Protein AF-A0A373VUW2-F1 (afdb_monomer)

Mean predicted aligned error: 10.36 Å

Foldseek 3Di:
DDDDPDPPPDVVVVVVVVVVCCVVVVVVCVVCCPVPPQPADDCVQAQAAPDWDDDPQKTKHWPAWEDALVQQKIKTKIFMDRRVPPPQQDKDKWKAAPVRDTWDKDWQDRDSGITMIMTHPNPSDGAKMWIWMDGPPDPGDIDTHMDGPVRHHYDNDDDDDHPLRVLCVVLVVVLVVLVVLLVVLVVLLVVLVVVLVVLVVVLVVLVVCLVVDDPVSVVVSVVSNVVSVVSNVVSVVSNVVSVVSNVVSVVVSVVSVVVSVVVSVD

Nearest PDB structures (foldseek):
  8qi0-assembly1_D  TM=8.868E-01  e=3.469E+00  Synechocystis sp. PCC 6803
  7o40-assembly1_F  TM=5.944E-01  e=2.058E+00  Synechocystis sp. PCC 6803 substr. Kazusa
  7a0g-assembly1_DDD  TM=4.101E-01  e=6.197E+00  Serratia marcescens
  6grj-assembly1_D  TM=3.949E-01  e=8.779E+00  Aeromonas hydrophila

Solvent-accessible surface area (backbone atoms only — not comparable to full-atom values): 14892 Å² total; per-residue (Å²): 141,79,86,78,82,76,80,73,80,51,68,66,60,54,51,51,50,52,50,48,48,50,54,53,50,48,49,52,50,59,69,46,33,77,80,76,47,78,72,73,69,80,70,84,74,47,56,54,71,73,42,78,43,79,51,91,58,24,38,39,26,36,71,46,46,38,34,13,71,84,69,22,32,32,43,39,33,38,40,40,48,77,70,62,78,75,83,79,54,52,70,43,74,46,31,25,42,78,88,64,50,80,36,53,61,46,80,74,41,86,49,68,44,42,37,31,36,35,38,34,79,43,60,90,77,67,44,40,39,38,44,34,41,30,56,57,99,54,89,66,82,65,49,75,43,30,43,35,76,81,78,41,49,79,39,80,70,79,79,94,65,57,70,65,49,47,52,50,50,52,48,51,50,57,42,48,54,45,52,53,50,41,54,50,44,52,52,51,41,55,50,48,53,52,52,42,55,53,50,52,53,50,44,53,53,50,60,64,48,45,82,80,47,54,75,69,57,35,54,55,50,52,50,52,43,52,55,50,51,52,52,40,53,56,48,50,52,52,41,53,53,44,51,53,53,41,52,54,42,51,52,51,40,54,53,47,54,50,51,48,54,58,65,66,72,111

Secondary structure (DSSP, 8-state):
----------HHHHHHHHHHHHHHHHHHHHHHHHHHS-----GGGS--TTPEEEETTEEEEEEEEEEETTTTEEEEEEEEEE-S-SS---EEEEEEETT-PEEEEEEEEE-SSEEEEEEE---SS-SEEEEEEEETT--SPPEEEEEETTSSEE-S------HHHHHHHHHHHHHHHHHHHHHHHHHHHHHHHHHHHHHHHHHHHHHHHGGGS-HHHHHHHHHHHHHHHHHHHHHHHHHHHHHHHHHHHHHHHHHHHHHHHHHHH-

Structure (mmCIF, N/CA/C/O backbone):
data_AF-A0A373VUW2-F1
#
_entry.id   AF-A0A373VUW2-F1
#
loop_
_atom_site.group_PDB
_atom_site.id
_atom_site.type_symbol
_atom_site.label_atom_id
_atom_site.label_alt_id
_atom_site.label_comp_id
_atom_site.label_asym_id
_atom_site.label_entity_id
_atom_site.label_seq_id
_atom_site.pdbx_PDB_ins_code
_atom_site.Cartn_x
_atom_site.Cartn_y
_atom_site.Cartn_z
_atom_site.occupancy
_atom_site.B_iso_or_equiv
_atom_site.auth_seq_id
_atom_site.auth_comp_id
_atom_site.auth_asym_id
_atom_site.auth_atom_id
_atom_site.pdbx_PDB_model_num
ATOM 1 N N . MET A 1 1 ? 68.896 -29.408 43.390 1.00 44.62 1 MET A N 1
ATOM 2 C CA . MET A 1 1 ? 68.421 -28.076 42.956 1.00 44.62 1 MET A CA 1
ATOM 3 C C . MET A 1 1 ? 67.454 -28.259 41.801 1.00 44.62 1 MET A C 1
ATOM 5 O O . MET A 1 1 ? 67.888 -28.674 40.739 1.00 44.62 1 MET A O 1
ATOM 9 N N . MET A 1 2 ? 66.168 -27.980 42.005 1.00 37.16 2 MET A N 1
ATOM 10 C CA . MET A 1 2 ? 65.238 -27.697 40.909 1.00 37.16 2 MET A CA 1
ATOM 11 C C . MET A 1 2 ? 64.165 -26.760 41.469 1.00 37.16 2 MET A C 1
ATOM 13 O O . MET A 1 2 ? 63.306 -27.183 42.240 1.00 37.16 2 MET A O 1
ATOM 17 N N . ASN A 1 3 ? 64.292 -25.464 41.174 1.00 42.81 3 ASN A N 1
ATOM 18 C CA . ASN A 1 3 ? 63.315 -24.455 41.574 1.00 42.81 3 ASN A CA 1
ATOM 19 C C . ASN A 1 3 ? 62.013 -24.714 40.809 1.00 42.81 3 ASN A C 1
ATOM 21 O O . ASN A 1 3 ? 61.972 -24.574 39.588 1.00 42.81 3 ASN A O 1
ATOM 25 N N . LYS A 1 4 ? 60.942 -25.078 41.521 1.00 50.34 4 LYS A N 1
ATOM 26 C CA . LYS A 1 4 ? 59.582 -24.972 40.988 1.00 50.34 4 LYS A CA 1
ATOM 27 C C . LYS A 1 4 ? 59.239 -23.485 40.913 1.00 50.34 4 LYS A C 1
ATOM 29 O O . LYS A 1 4 ? 59.091 -22.836 41.944 1.00 50.34 4 LYS A O 1
ATOM 34 N N . ILE A 1 5 ? 59.150 -22.949 39.698 1.00 55.62 5 ILE A N 1
ATOM 35 C CA . ILE A 1 5 ? 58.608 -21.610 39.457 1.00 55.62 5 ILE A CA 1
ATOM 36 C C . ILE A 1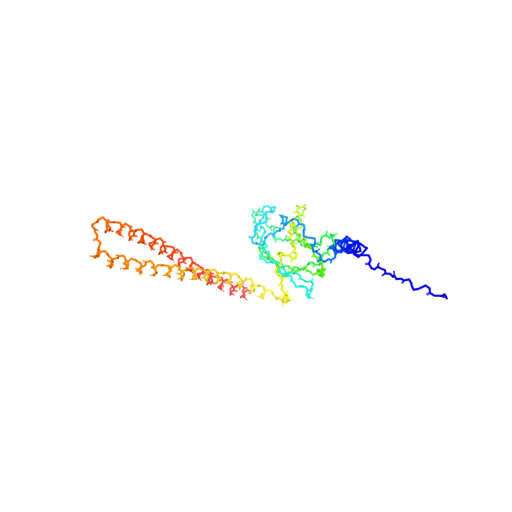 5 ? 57.102 -21.705 39.683 1.00 55.62 5 ILE A C 1
ATOM 38 O O . ILE A 1 5 ? 56.370 -22.243 38.854 1.00 55.62 5 ILE A O 1
ATOM 42 N N . ASP A 1 6 ? 56.653 -21.223 40.834 1.00 53.16 6 ASP A N 1
ATOM 43 C CA . ASP A 1 6 ? 55.237 -21.110 41.144 1.00 53.16 6 ASP A CA 1
ATOM 44 C C . ASP A 1 6 ? 54.692 -19.855 40.444 1.00 53.16 6 ASP A C 1
ATOM 46 O O . ASP A 1 6 ? 54.889 -18.722 40.892 1.00 53.16 6 ASP A O 1
ATOM 50 N N . LEU A 1 7 ? 54.067 -20.041 39.276 1.00 52.84 7 LEU A N 1
ATOM 51 C CA . LEU A 1 7 ? 53.359 -18.979 38.558 1.00 52.84 7 LEU A CA 1
ATOM 52 C C . LEU A 1 7 ? 52.085 -18.640 39.334 1.00 52.84 7 LEU A C 1
ATOM 54 O O . LEU A 1 7 ? 50.984 -19.091 39.012 1.00 52.84 7 LEU A O 1
ATOM 58 N N . LYS A 1 8 ? 52.238 -17.820 40.373 1.00 52.84 8 LYS A N 1
ATOM 59 C CA . LYS A 1 8 ? 51.128 -17.214 41.105 1.00 52.84 8 LYS A CA 1
ATOM 60 C C . LYS A 1 8 ? 50.282 -16.439 40.088 1.00 52.84 8 LYS A C 1
ATOM 62 O O . LYS A 1 8 ? 50.687 -15.367 39.640 1.00 52.84 8 LYS A O 1
ATOM 67 N N . LYS A 1 9 ? 49.133 -16.997 39.672 1.00 56.59 9 LYS A N 1
ATOM 68 C CA . LYS A 1 9 ? 48.171 -16.338 38.768 1.00 56.59 9 LYS A CA 1
ATOM 69 C C . LYS A 1 9 ? 47.740 -15.025 39.411 1.00 56.59 9 LYS A C 1
A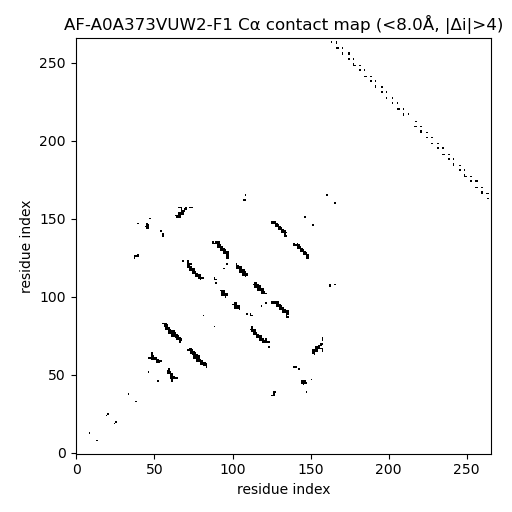TOM 71 O O . LYS A 1 9 ? 46.884 -14.996 40.295 1.00 56.59 9 LYS A O 1
ATOM 76 N N . ASN A 1 10 ? 48.381 -13.943 38.990 1.00 58.88 10 ASN A N 1
ATOM 77 C CA . ASN A 1 10 ? 48.103 -12.615 39.488 1.00 58.88 10 ASN A CA 1
ATOM 78 C C . ASN A 1 10 ? 46.714 -12.222 38.965 1.00 58.88 10 ASN A C 1
ATOM 80 O O . ASN A 1 10 ? 46.524 -12.052 37.763 1.00 58.88 10 ASN A O 1
ATOM 84 N N . LYS A 1 11 ? 45.704 -12.154 39.841 1.00 57.31 11 LYS A N 1
ATOM 85 C CA . LYS A 1 11 ? 44.323 -11.821 39.436 1.00 57.31 11 LYS A CA 1
ATOM 86 C C . LYS A 1 11 ? 44.259 -10.480 38.687 1.00 57.31 11 LYS A C 1
ATOM 88 O O . LYS A 1 11 ? 43.411 -10.316 37.817 1.00 57.31 11 LYS A O 1
ATOM 93 N N . GLU A 1 12 ? 45.202 -9.581 38.965 1.00 56.59 12 GLU A N 1
ATOM 94 C CA . GLU A 1 12 ? 45.382 -8.305 38.271 1.00 56.59 12 GLU A CA 1
ATOM 95 C C . GLU A 1 12 ? 45.850 -8.468 36.811 1.00 56.59 12 GLU A C 1
ATOM 97 O O . GLU A 1 12 ? 45.340 -7.778 35.934 1.00 56.59 12 GLU A O 1
ATOM 102 N N . SER A 1 13 ? 46.727 -9.433 36.490 1.00 61.56 13 SER A N 1
ATOM 103 C CA . SER A 1 13 ? 47.164 -9.659 35.099 1.00 61.56 13 SER A CA 1
ATOM 104 C C . SER A 1 13 ? 46.076 -10.303 34.236 1.00 61.56 13 SER A C 1
ATOM 106 O O . SER A 1 13 ? 45.973 -10.007 33.047 1.00 61.56 13 SER A O 1
ATOM 108 N N . ILE A 1 14 ? 45.213 -11.130 34.836 1.00 65.81 14 ILE A N 1
ATOM 109 C CA . ILE A 1 14 ? 44.032 -11.692 34.163 1.00 65.81 14 ILE A CA 1
ATOM 110 C C . ILE A 1 14 ? 42.991 -10.595 33.901 1.00 65.81 14 ILE A C 1
ATOM 112 O O . ILE A 1 14 ? 42.437 -10.538 32.806 1.00 65.81 14 ILE A O 1
ATOM 116 N N . ARG A 1 15 ? 42.761 -9.686 34.861 1.00 63.97 15 ARG A N 1
ATOM 117 C CA . ARG A 1 15 ? 41.888 -8.512 34.669 1.00 63.97 15 ARG A CA 1
ATOM 118 C C . ARG A 1 15 ? 42.400 -7.601 33.551 1.00 63.97 15 ARG A C 1
ATOM 120 O O . ARG A 1 15 ? 41.616 -7.218 32.690 1.00 63.97 15 ARG A O 1
ATOM 127 N N . PHE A 1 16 ? 43.705 -7.331 33.506 1.00 67.12 16 PHE A N 1
ATOM 128 C CA . PHE A 1 16 ? 44.326 -6.563 32.420 1.00 67.12 16 PHE A CA 1
ATOM 129 C C . PHE A 1 16 ? 44.194 -7.243 31.049 1.00 67.12 16 PHE A C 1
ATOM 131 O O . PHE A 1 16 ? 43.875 -6.574 30.070 1.00 67.12 16 PHE A O 1
ATOM 138 N N . LEU A 1 17 ? 44.373 -8.566 30.965 1.00 69.88 17 LEU A N 1
ATOM 139 C CA . LEU A 1 17 ? 44.176 -9.319 29.719 1.00 69.88 17 LEU A CA 1
ATOM 140 C C . LEU A 1 17 ? 42.723 -9.290 29.235 1.00 69.88 17 LEU A C 1
ATOM 142 O O . LEU A 1 17 ? 42.489 -9.163 28.037 1.00 69.88 17 LEU A O 1
ATOM 146 N N . ILE A 1 18 ? 41.753 -9.360 30.151 1.00 72.25 18 ILE A N 1
ATOM 147 C CA . ILE A 1 18 ? 40.329 -9.226 29.819 1.00 72.25 18 ILE A CA 1
ATOM 148 C C . ILE A 1 18 ? 40.045 -7.822 29.272 1.00 72.25 18 ILE A C 1
ATOM 150 O O . ILE A 1 18 ? 39.397 -7.697 28.237 1.00 72.25 18 ILE A O 1
ATOM 154 N N . ILE A 1 19 ? 40.579 -6.772 29.905 1.00 74.12 19 ILE A N 1
ATOM 155 C CA . ILE A 1 19 ? 40.436 -5.388 29.428 1.00 74.12 19 ILE A CA 1
ATOM 156 C C . ILE A 1 19 ? 41.033 -5.241 28.021 1.00 74.12 19 ILE A C 1
ATOM 158 O O . ILE A 1 19 ? 40.355 -4.749 27.124 1.00 74.12 19 ILE A O 1
ATOM 162 N N . ILE A 1 20 ? 42.255 -5.728 27.788 1.00 77.00 20 ILE A N 1
ATOM 163 C CA . ILE A 1 20 ? 42.898 -5.687 26.464 1.00 77.00 20 ILE A CA 1
ATOM 164 C C . ILE A 1 20 ? 42.087 -6.477 25.429 1.00 77.00 20 ILE A C 1
ATOM 166 O O . ILE A 1 20 ? 41.915 -6.006 24.310 1.00 77.00 20 ILE A O 1
ATOM 170 N N . PHE A 1 21 ? 41.541 -7.639 25.791 1.00 76.69 21 PHE A N 1
ATOM 171 C CA . PHE A 1 21 ? 40.682 -8.426 24.908 1.00 76.69 21 PHE A CA 1
ATOM 172 C C . PHE A 1 21 ? 39.398 -7.675 24.528 1.00 76.69 21 PHE A C 1
ATOM 174 O O . PHE A 1 21 ? 39.013 -7.697 23.363 1.00 76.69 21 PHE A O 1
ATOM 181 N N . PHE A 1 22 ? 38.768 -6.953 25.460 1.00 75.19 22 PHE A N 1
ATOM 182 C CA . PHE A 1 22 ? 37.610 -6.109 25.148 1.00 75.19 22 PHE A CA 1
ATOM 183 C C . PHE A 1 22 ? 37.980 -4.880 24.311 1.00 75.19 22 PHE A C 1
ATOM 185 O O . PHE A 1 22 ? 37.233 -4.530 23.401 1.00 75.19 22 PHE A O 1
ATOM 192 N N . PHE A 1 23 ? 39.136 -4.254 24.548 1.00 76.56 23 PHE A N 1
ATOM 193 C CA . PHE A 1 23 ? 39.596 -3.119 23.743 1.00 76.56 23 PHE A CA 1
ATOM 194 C C . PHE A 1 23 ? 39.971 -3.538 22.318 1.00 76.56 23 PHE A C 1
ATOM 196 O O . PHE A 1 23 ? 39.495 -2.933 21.362 1.00 76.56 23 PHE A O 1
ATOM 203 N N . VAL A 1 24 ? 40.776 -4.591 22.158 1.00 75.81 24 VAL A N 1
ATOM 204 C CA . VAL A 1 24 ? 41.228 -5.091 20.849 1.00 75.81 24 VAL A CA 1
ATOM 205 C C . VAL A 1 24 ? 40.098 -5.811 20.116 1.00 75.81 24 VAL A C 1
ATOM 207 O O . VAL A 1 24 ? 39.897 -5.580 18.927 1.00 75.81 24 VAL A O 1
ATOM 210 N N . GLY A 1 25 ? 39.324 -6.644 20.815 1.00 71.56 25 GLY A N 1
ATOM 211 C CA . GLY A 1 25 ? 38.157 -7.331 20.264 1.00 71.56 25 GLY A CA 1
ATOM 212 C C . GLY A 1 25 ? 37.040 -6.360 19.891 1.00 71.56 25 GLY A C 1
ATOM 213 O O . GLY A 1 25 ? 36.461 -6.487 18.816 1.00 71.56 25 GLY A O 1
ATOM 214 N N . GLY A 1 26 ? 36.804 -5.336 20.716 1.00 71.56 26 GLY A N 1
ATOM 215 C CA . GLY A 1 26 ? 35.902 -4.232 20.397 1.00 71.56 26 GLY A CA 1
ATOM 216 C C . GLY A 1 26 ? 36.362 -3.462 19.160 1.00 71.56 26 GLY A C 1
ATOM 217 O O . GLY A 1 26 ? 35.580 -3.274 18.234 1.00 71.56 26 GLY A O 1
ATOM 218 N N . TYR A 1 27 ? 37.644 -3.092 19.071 1.00 75.81 27 TYR A N 1
ATOM 219 C CA . TYR A 1 27 ? 38.175 -2.413 17.882 1.00 75.81 27 TYR A CA 1
ATOM 220 C C . TYR A 1 27 ? 38.102 -3.281 16.619 1.00 75.81 27 TYR A C 1
ATOM 222 O O . TYR A 1 27 ? 37.713 -2.793 15.561 1.00 75.81 27 TYR A O 1
ATOM 230 N N . ALA A 1 28 ? 38.416 -4.575 16.715 1.00 73.81 28 ALA A N 1
ATOM 231 C CA . ALA A 1 28 ? 38.278 -5.514 15.602 1.00 73.81 28 ALA A CA 1
ATOM 232 C C . ALA A 1 28 ? 36.809 -5.684 15.175 1.00 73.81 28 ALA A C 1
ATOM 234 O O . ALA A 1 28 ? 36.508 -5.771 13.984 1.00 73.81 28 ALA A O 1
ATOM 235 N N . PHE A 1 29 ? 35.877 -5.671 16.128 1.00 74.25 29 PHE A N 1
ATOM 236 C CA . PHE A 1 29 ? 34.439 -5.668 15.868 1.00 74.25 29 PHE A CA 1
ATOM 237 C C . PHE A 1 29 ? 33.994 -4.397 15.123 1.00 74.25 29 PHE A C 1
ATOM 239 O O . PHE A 1 29 ? 33.290 -4.492 14.118 1.00 74.25 29 PHE A O 1
ATOM 246 N N . PHE A 1 30 ? 34.479 -3.217 15.523 1.00 73.25 30 PHE A N 1
ATOM 247 C CA . PHE A 1 30 ? 34.207 -1.966 14.806 1.00 73.25 30 PHE A CA 1
ATOM 248 C C . PHE A 1 30 ? 34.861 -1.919 13.418 1.00 73.25 30 PHE A C 1
ATOM 250 O O . PHE A 1 30 ? 34.225 -1.476 12.468 1.00 73.25 30 PHE A O 1
ATOM 257 N N . LEU A 1 31 ? 36.079 -2.433 13.239 1.00 74.06 31 LEU A N 1
ATOM 258 C CA . LEU A 1 31 ? 36.741 -2.472 11.925 1.00 74.06 31 LEU A CA 1
ATOM 259 C C . LEU A 1 31 ? 36.102 -3.485 10.968 1.00 74.06 31 LEU A C 1
ATOM 261 O O . LEU A 1 31 ? 36.069 -3.275 9.757 1.00 74.06 31 LEU A O 1
ATOM 265 N N . THR A 1 32 ? 35.559 -4.580 11.499 1.00 74.56 32 THR A N 1
ATOM 266 C CA . THR A 1 32 ? 34.788 -5.531 10.693 1.00 74.56 32 THR A CA 1
ATOM 267 C C . THR A 1 32 ? 33.366 -5.055 10.434 1.00 74.56 32 THR A C 1
ATOM 269 O O . THR A 1 32 ? 32.777 -5.551 9.479 1.00 74.56 32 THR A O 1
ATOM 272 N N . SER A 1 33 ? 32.832 -4.083 11.191 1.00 63.66 33 SER A N 1
ATOM 273 C CA . SER A 1 33 ? 31.470 -3.545 11.013 1.00 63.66 33 SER A CA 1
ATOM 274 C C . SER A 1 33 ? 31.168 -3.147 9.572 1.00 63.66 33 SER A C 1
ATOM 276 O O . SER A 1 33 ? 30.122 -3.520 9.059 1.00 63.66 33 SER A O 1
ATOM 278 N N . MET A 1 34 ? 32.131 -2.573 8.850 1.00 60.72 34 MET A N 1
ATOM 279 C CA . MET A 1 34 ? 31.989 -2.233 7.430 1.00 60.72 34 MET A CA 1
ATOM 280 C C . MET A 1 34 ? 31.717 -3.450 6.513 1.00 60.72 34 MET A C 1
ATOM 282 O O . MET A 1 34 ? 31.196 -3.293 5.414 1.00 60.72 34 MET A O 1
ATOM 286 N N . LYS A 1 35 ? 32.043 -4.682 6.942 1.00 68.38 35 LYS A N 1
ATOM 287 C CA . LYS A 1 35 ? 31.776 -5.929 6.195 1.00 68.38 35 LYS A CA 1
ATOM 288 C C . LYS A 1 35 ? 30.426 -6.588 6.498 1.00 68.38 35 LYS A C 1
ATOM 290 O O . LYS A 1 35 ? 29.994 -7.398 5.673 1.00 68.38 35 LYS A O 1
ATOM 295 N N . TRP A 1 36 ? 29.812 -6.335 7.658 1.00 60.62 36 TRP A N 1
ATOM 296 C CA . TRP A 1 36 ? 28.572 -7.013 8.092 1.00 60.62 36 TRP A CA 1
ATOM 297 C C . TRP A 1 36 ? 27.413 -6.064 8.412 1.00 60.62 36 TRP A C 1
ATOM 299 O O . TRP A 1 36 ? 26.260 -6.483 8.341 1.00 60.62 36 TRP A O 1
ATOM 309 N N . MET A 1 37 ? 27.692 -4.795 8.704 1.00 57.84 37 MET A N 1
ATOM 310 C CA . MET A 1 37 ? 26.692 -3.753 8.887 1.00 57.84 37 MET A CA 1
ATOM 311 C C . MET A 1 37 ? 26.470 -3.035 7.548 1.00 57.84 37 MET A C 1
ATOM 313 O O . MET A 1 37 ? 27.413 -2.452 7.010 1.00 57.84 37 MET A O 1
ATOM 317 N N . PRO A 1 38 ? 25.255 -3.072 6.974 1.00 56.56 38 PRO A N 1
ATOM 318 C CA . PRO A 1 38 ? 24.959 -2.304 5.775 1.00 56.56 38 PRO A CA 1
ATOM 319 C C . PRO A 1 38 ? 25.076 -0.812 6.094 1.00 56.56 38 PRO A C 1
ATOM 321 O O . PRO A 1 38 ? 24.450 -0.321 7.035 1.00 56.56 38 PRO A O 1
ATOM 324 N N . THR A 1 39 ? 25.882 -0.098 5.310 1.00 54.41 39 THR A N 1
ATOM 325 C CA . THR A 1 39 ? 25.986 1.362 5.339 1.00 54.41 39 THR A CA 1
ATOM 326 C C . THR A 1 39 ? 24.674 1.943 4.832 1.00 54.41 39 THR A C 1
ATOM 328 O O . THR A 1 39 ? 24.522 2.184 3.642 1.00 54.41 39 THR A O 1
ATOM 331 N N . THR A 1 40 ? 23.682 2.107 5.701 1.00 52.94 40 THR A N 1
ATOM 332 C CA . THR A 1 40 ? 22.497 2.884 5.336 1.00 52.94 40 THR A CA 1
ATOM 333 C C . THR A 1 40 ? 22.795 4.335 5.648 1.00 52.94 40 THR A C 1
ATOM 335 O O . THR A 1 40 ? 22.887 4.695 6.823 1.00 52.94 40 THR A O 1
ATOM 338 N N . ALA A 1 41 ? 23.000 5.139 4.606 1.00 50.59 41 ALA A N 1
ATOM 339 C CA . ALA A 1 41 ? 22.960 6.584 4.741 1.00 50.59 41 ALA A CA 1
ATOM 340 C C . ALA A 1 41 ? 21.549 7.023 5.181 1.00 50.59 41 ALA A C 1
ATOM 342 O O . ALA A 1 41 ? 20.602 6.232 5.172 1.00 50.59 41 ALA A O 1
ATOM 343 N N . ASP A 1 42 ? 21.441 8.262 5.656 1.00 54.31 42 ASP A N 1
ATOM 344 C CA . ASP A 1 42 ? 20.192 8.856 6.135 1.00 54.31 42 ASP A CA 1
ATOM 345 C C . ASP A 1 42 ? 19.044 8.624 5.134 1.00 54.31 42 ASP A C 1
ATOM 347 O O . ASP A 1 42 ? 19.147 9.013 3.978 1.00 54.31 42 ASP A O 1
ATOM 351 N N . ALA A 1 43 ? 17.949 7.983 5.554 1.00 61.47 43 ALA A N 1
ATOM 352 C CA . ALA A 1 43 ? 16.879 7.522 4.659 1.00 61.47 43 ALA A CA 1
ATOM 353 C C . ALA A 1 43 ? 16.065 8.665 4.015 1.00 61.47 43 ALA A C 1
ATOM 355 O O . ALA A 1 43 ? 15.147 8.418 3.235 1.00 61.47 43 ALA A O 1
ATOM 356 N N . SER A 1 44 ? 16.380 9.922 4.336 1.00 66.56 44 SER A N 1
ATOM 357 C CA . SER A 1 44 ? 15.676 11.110 3.853 1.00 66.56 44 SER A CA 1
ATOM 358 C C . SER A 1 44 ? 15.720 11.286 2.328 1.00 66.56 44 SER A C 1
ATOM 360 O O . SER A 1 44 ? 14.784 11.857 1.773 1.00 66.56 44 SER A O 1
ATOM 362 N N . TYR A 1 45 ? 16.744 10.764 1.636 1.00 80.50 45 TYR A N 1
ATOM 363 C CA . TYR A 1 45 ? 16.843 10.827 0.167 1.00 80.50 45 TYR A CA 1
ATOM 364 C C . TYR A 1 45 ? 16.142 9.671 -0.566 1.00 80.50 45 TYR A C 1
ATOM 366 O O . TYR A 1 45 ? 16.109 9.668 -1.799 1.00 80.50 45 TYR A O 1
ATOM 374 N N . ILE A 1 46 ? 15.613 8.681 0.158 1.00 88.00 46 ILE A N 1
ATOM 375 C CA . ILE A 1 46 ? 14.977 7.501 -0.435 1.00 88.00 46 ILE A CA 1
ATOM 376 C C . ILE A 1 46 ? 13.618 7.874 -1.026 1.00 88.00 46 ILE A C 1
ATOM 378 O O . ILE A 1 46 ? 12.779 8.511 -0.382 1.00 88.00 46 ILE A O 1
ATOM 382 N N . SER A 1 47 ? 13.385 7.442 -2.263 1.00 91.56 47 SER A N 1
ATOM 383 C CA . SER A 1 47 ? 12.113 7.626 -2.951 1.00 91.56 47 SER A CA 1
ATOM 384 C C . SER A 1 47 ? 11.103 6.619 -2.409 1.00 91.56 47 SER A C 1
ATOM 386 O O . SER A 1 47 ? 11.173 5.428 -2.700 1.00 91.56 47 SER A O 1
ATOM 388 N N . LYS A 1 48 ? 10.161 7.100 -1.596 1.00 91.56 48 LYS A N 1
ATOM 389 C CA . LYS A 1 48 ? 9.144 6.256 -0.961 1.00 91.56 48 LYS A CA 1
ATOM 390 C C . LYS A 1 48 ? 8.145 5.707 -1.982 1.00 91.56 48 LYS A C 1
ATOM 392 O O . LYS A 1 48 ? 7.703 6.434 -2.874 1.00 91.56 48 LYS A O 1
ATOM 397 N N . LEU A 1 49 ? 7.742 4.451 -1.790 1.00 93.12 49 LEU A N 1
ATOM 398 C CA . LEU A 1 49 ? 6.653 3.834 -2.548 1.00 93.12 49 LEU A CA 1
ATOM 399 C C . LEU A 1 49 ? 5.351 4.629 -2.362 1.00 93.12 49 LEU A C 1
ATOM 401 O O . LEU A 1 49 ? 5.065 5.122 -1.270 1.00 93.12 49 LEU A O 1
ATOM 405 N N . GLY A 1 50 ? 4.580 4.777 -3.438 1.00 91.75 50 GLY A N 1
ATOM 406 C CA . GLY A 1 50 ? 3.298 5.489 -3.449 1.00 91.75 50 GLY A CA 1
ATOM 407 C C . GLY A 1 50 ? 3.384 7.017 -3.340 1.00 91.75 50 GLY A C 1
ATOM 408 O O . GLY A 1 50 ? 2.348 7.676 -3.352 1.00 91.75 50 GLY A O 1
ATOM 409 N N . ILE A 1 51 ? 4.583 7.605 -3.246 1.00 93.06 51 ILE A N 1
ATOM 410 C CA . ILE A 1 51 ? 4.766 9.061 -3.151 1.00 93.06 51 ILE A CA 1
ATOM 411 C C . ILE A 1 51 ? 5.126 9.654 -4.517 1.00 93.06 51 ILE A C 1
ATOM 413 O O . ILE A 1 51 ? 5.981 9.132 -5.236 1.00 93.06 51 ILE A O 1
ATOM 417 N N . GLU A 1 52 ? 4.486 10.774 -4.869 1.00 94.00 52 GLU A N 1
ATOM 418 C CA . GLU A 1 52 ? 4.751 11.496 -6.115 1.00 94.00 52 GLU A CA 1
ATOM 419 C C . GLU A 1 52 ? 6.123 12.184 -6.106 1.00 94.00 52 GLU A C 1
ATOM 421 O O . GLU A 1 52 ? 6.417 13.028 -5.257 1.00 94.00 52 GLU A O 1
ATOM 426 N N . ASN A 1 53 ? 6.929 11.902 -7.128 1.00 93.38 53 ASN A N 1
ATOM 427 C CA . ASN A 1 53 ? 8.162 12.619 -7.435 1.00 93.38 53 ASN A CA 1
ATOM 428 C C . ASN A 1 53 ? 7.888 13.570 -8.604 1.00 93.38 53 ASN A C 1
ATOM 430 O O . ASN A 1 53 ? 7.544 13.128 -9.702 1.00 93.38 53 ASN A O 1
ATOM 434 N N . LYS A 1 54 ? 8.008 14.880 -8.369 1.00 93.44 54 LYS A N 1
ATOM 435 C CA . LYS A 1 54 ? 7.807 15.902 -9.406 1.00 93.44 54 LYS A CA 1
ATOM 436 C C . LYS A 1 54 ? 9.059 16.050 -10.256 1.00 93.44 54 LYS A C 1
ATOM 438 O O . LYS A 1 54 ? 10.155 16.181 -9.716 1.00 93.44 54 LYS A O 1
ATOM 443 N N . TRP A 1 55 ? 8.886 16.076 -11.571 1.00 92.88 55 TRP A N 1
ATOM 444 C CA . TRP A 1 55 ? 9.990 16.181 -12.517 1.00 92.88 55 TRP A CA 1
ATOM 445 C C . TRP A 1 55 ? 9.505 16.673 -13.881 1.00 92.88 55 TRP A C 1
ATOM 447 O O . TRP A 1 55 ? 8.663 16.023 -14.486 1.00 92.88 55 TRP A O 1
ATOM 457 N N . ASN A 1 56 ? 10.026 17.805 -14.366 1.00 88.19 56 ASN A N 1
ATOM 458 C CA . ASN A 1 56 ? 9.704 18.394 -15.679 1.00 88.19 56 ASN A CA 1
ATOM 459 C C . ASN A 1 56 ? 8.195 18.425 -15.991 1.00 88.19 56 ASN A C 1
ATOM 461 O O . ASN A 1 56 ? 7.761 17.896 -17.014 1.00 88.19 56 ASN A O 1
ATOM 465 N N . ASP A 1 57 ? 7.394 18.966 -15.066 1.00 91.31 57 ASP A N 1
ATOM 466 C CA . ASP A 1 57 ? 5.923 18.993 -15.138 1.00 91.31 57 ASP A CA 1
ATOM 467 C C . ASP A 1 57 ? 5.269 17.610 -15.313 1.00 91.31 57 ASP A C 1
ATOM 469 O O . ASP A 1 57 ? 4.175 17.463 -15.849 1.00 91.31 57 ASP A O 1
ATOM 473 N N . ARG A 1 58 ? 5.929 16.569 -14.807 1.00 93.00 58 ARG A N 1
ATOM 474 C CA . ARG A 1 58 ? 5.408 15.208 -14.673 1.00 93.00 58 ARG A CA 1
ATOM 475 C C . ARG A 1 58 ? 5.410 14.812 -13.206 1.00 93.00 58 ARG A C 1
ATOM 477 O O . ARG A 1 58 ? 6.210 15.320 -12.413 1.00 93.00 58 ARG A O 1
ATOM 484 N N . THR A 1 59 ? 4.531 13.889 -12.840 1.00 94.81 59 THR A N 1
ATOM 485 C CA . THR A 1 59 ? 4.625 13.185 -11.558 1.00 94.81 59 THR A CA 1
ATOM 486 C C . THR A 1 59 ? 4.933 11.718 -11.800 1.00 94.81 59 THR A C 1
ATOM 488 O O . THR A 1 59 ? 4.364 11.095 -12.693 1.00 94.81 59 THR A O 1
ATOM 491 N N . VAL A 1 60 ? 5.880 11.186 -11.032 1.00 96.38 60 VAL A N 1
ATOM 492 C CA . VAL A 1 60 ? 6.348 9.801 -11.130 1.00 96.38 60 VAL A CA 1
ATOM 493 C C . VAL A 1 60 ? 6.167 9.142 -9.774 1.00 96.38 60 VAL A C 1
ATOM 495 O O . VAL A 1 60 ? 6.714 9.610 -8.772 1.00 96.38 60 VAL A O 1
ATOM 498 N N . VAL A 1 61 ? 5.401 8.061 -9.743 1.00 96.81 61 VAL A N 1
ATOM 499 C CA . VAL A 1 61 ? 5.120 7.278 -8.540 1.00 96.81 61 VAL A CA 1
ATOM 500 C C . VAL A 1 61 ? 5.769 5.913 -8.690 1.00 96.81 61 VAL A C 1
ATOM 502 O O . VAL A 1 61 ? 5.622 5.264 -9.723 1.00 96.81 61 VAL A O 1
ATOM 505 N N . ILE A 1 62 ? 6.483 5.479 -7.653 1.00 96.94 62 ILE A N 1
ATOM 506 C CA . ILE A 1 62 ? 6.979 4.106 -7.561 1.00 96.94 62 ILE A CA 1
ATOM 507 C C . ILE A 1 62 ? 5.882 3.276 -6.904 1.00 96.94 62 ILE A C 1
ATOM 509 O O . ILE A 1 62 ? 5.602 3.457 -5.720 1.00 96.94 62 ILE A O 1
ATOM 513 N N . ASN A 1 63 ? 5.255 2.385 -7.663 1.00 95.06 63 ASN A N 1
ATOM 514 C CA . ASN A 1 63 ? 4.174 1.542 -7.156 1.00 95.06 63 ASN A CA 1
ATOM 515 C C . ASN A 1 63 ? 4.723 0.327 -6.408 1.00 95.06 63 ASN A C 1
ATOM 517 O O . ASN A 1 63 ? 4.188 -0.058 -5.373 1.00 95.06 63 ASN A O 1
ATOM 521 N N . ARG A 1 64 ? 5.799 -0.269 -6.932 1.00 95.56 64 ARG A N 1
ATOM 522 C CA . ARG A 1 64 ? 6.440 -1.459 -6.367 1.00 95.56 64 ARG A CA 1
ATOM 523 C C . ARG A 1 64 ? 7.927 -1.465 -6.684 1.00 95.56 64 ARG A C 1
ATOM 525 O O . ARG A 1 64 ? 8.323 -1.030 -7.767 1.00 95.56 64 ARG A O 1
ATOM 532 N N . TRP A 1 65 ? 8.726 -1.993 -5.760 1.00 97.56 65 TRP A N 1
ATOM 533 C CA . TRP A 1 65 ? 10.150 -2.237 -5.965 1.00 97.56 65 TRP A CA 1
ATOM 534 C C . TRP A 1 65 ? 10.550 -3.564 -5.314 1.00 97.56 65 TRP A C 1
ATOM 536 O O . TRP A 1 65 ? 10.936 -3.614 -4.147 1.00 97.56 65 TRP A O 1
ATOM 546 N N . ASP A 1 66 ? 10.459 -4.640 -6.093 1.00 97.31 66 ASP A N 1
ATOM 547 C CA . ASP A 1 66 ? 10.775 -5.997 -5.652 1.00 97.31 66 ASP A CA 1
ATOM 548 C C . ASP A 1 66 ? 12.270 -6.285 -5.833 1.00 97.31 66 ASP A C 1
ATOM 550 O O . ASP A 1 66 ? 12.873 -5.882 -6.832 1.00 97.31 66 ASP A O 1
ATOM 554 N N . TYR A 1 67 ? 12.866 -7.049 -4.918 1.00 97.50 67 TYR A N 1
ATOM 555 C CA . TYR A 1 67 ? 14.236 -7.550 -5.017 1.00 97.50 67 TYR A CA 1
ATOM 556 C C . TYR A 1 67 ? 14.307 -9.048 -4.708 1.00 97.50 67 TYR A C 1
ATOM 558 O O . TYR A 1 67 ? 14.003 -9.473 -3.592 1.00 97.50 67 TYR A O 1
ATOM 566 N N . SER A 1 68 ? 14.799 -9.831 -5.674 1.00 97.19 68 SER A N 1
ATOM 567 C CA . SER A 1 68 ? 15.219 -11.218 -5.461 1.00 97.19 68 SER A CA 1
ATOM 568 C C . SER A 1 68 ? 16.736 -11.304 -5.347 1.00 97.19 68 SER A C 1
ATOM 570 O O . SER A 1 68 ? 17.485 -11.056 -6.299 1.00 97.19 68 SER A O 1
ATOM 572 N N . LYS A 1 69 ? 17.193 -11.716 -4.161 1.00 94.94 69 LYS A N 1
ATOM 573 C CA . LYS A 1 69 ? 18.610 -11.974 -3.892 1.00 94.94 69 LYS A CA 1
ATOM 574 C C . LYS A 1 69 ? 19.125 -13.193 -4.655 1.00 94.94 69 LYS A C 1
ATOM 576 O O . LYS A 1 69 ? 20.270 -13.185 -5.090 1.00 94.94 69 LYS A O 1
ATOM 581 N N . GLU A 1 70 ? 18.301 -14.225 -4.818 1.00 95.00 70 GLU A N 1
ATOM 582 C CA . GLU A 1 70 ? 18.696 -15.452 -5.521 1.00 95.00 70 GLU A CA 1
ATOM 583 C C . GLU A 1 70 ? 18.961 -15.193 -7.005 1.00 95.00 70 GLU A C 1
ATOM 585 O O . GLU A 1 70 ? 19.884 -15.761 -7.585 1.00 95.00 70 GLU A O 1
ATOM 590 N N . GLN A 1 71 ? 18.186 -14.287 -7.605 1.00 97.00 71 GLN A N 1
ATOM 591 C CA . GLN A 1 71 ? 18.303 -13.938 -9.018 1.00 97.00 71 GLN A CA 1
ATOM 592 C C . GLN A 1 71 ? 19.194 -12.717 -9.280 1.00 97.00 71 GLN A C 1
ATOM 594 O O . GLN A 1 71 ? 19.438 -12.407 -10.445 1.00 97.00 71 GLN A O 1
ATOM 599 N N . ASN A 1 72 ? 19.671 -12.017 -8.239 1.00 96.56 72 ASN A N 1
ATOM 600 C CA . ASN A 1 72 ? 20.362 -10.725 -8.364 1.00 96.56 72 ASN A CA 1
ATOM 601 C C . ASN A 1 72 ? 19.576 -9.738 -9.252 1.00 96.56 72 ASN A C 1
ATOM 603 O O . ASN A 1 72 ? 20.127 -9.076 -10.137 1.00 96.56 72 ASN A O 1
ATOM 607 N N . LEU A 1 73 ? 18.260 -9.696 -9.032 1.00 97.69 73 LEU A N 1
ATOM 608 C CA . LEU A 1 73 ? 17.291 -9.054 -9.913 1.00 97.69 73 LEU A CA 1
ATOM 609 C C . LEU A 1 73 ? 16.339 -8.183 -9.099 1.00 97.69 73 LEU A C 1
ATOM 611 O O . LEU A 1 73 ? 15.846 -8.604 -8.053 1.00 97.69 73 LEU A O 1
ATOM 615 N N . MET A 1 74 ? 16.048 -6.995 -9.615 1.00 98.06 74 MET A N 1
ATOM 616 C CA . MET A 1 74 ? 14.943 -6.165 -9.153 1.00 98.06 74 MET A CA 1
ATOM 617 C C . MET A 1 74 ? 13.899 -5.975 -10.235 1.00 98.06 74 MET A C 1
ATOM 619 O O . MET A 1 74 ? 14.223 -5.988 -11.423 1.00 98.06 74 MET A O 1
ATOM 623 N N . GLU A 1 75 ? 12.668 -5.730 -9.807 1.00 98.38 75 GLU A N 1
ATOM 624 C CA . GLU A 1 75 ? 11.564 -5.306 -10.656 1.00 98.38 75 GLU A CA 1
ATOM 625 C C . GLU A 1 75 ? 10.920 -4.059 -10.054 1.00 98.38 75 GLU A C 1
ATOM 627 O O . GLU A 1 75 ? 10.533 -4.054 -8.887 1.00 98.38 75 GLU A O 1
ATOM 632 N N . VAL A 1 76 ? 10.821 -3.003 -10.857 1.00 98.06 76 VAL A N 1
ATOM 633 C CA . VAL A 1 76 ? 10.241 -1.723 -10.454 1.00 98.06 76 VAL A CA 1
ATOM 634 C C . VAL A 1 76 ? 9.040 -1.438 -11.333 1.00 98.06 76 VAL A C 1
ATOM 636 O O . VAL A 1 76 ? 9.109 -1.570 -12.557 1.00 98.06 76 VAL A O 1
ATOM 639 N N . GLU A 1 77 ? 7.946 -1.038 -10.704 1.00 97.94 77 GLU A N 1
ATOM 640 C CA . GLU A 1 77 ? 6.728 -0.603 -11.374 1.00 97.94 77 GLU A CA 1
ATOM 641 C C . GLU A 1 77 ? 6.514 0.884 -11.115 1.00 97.94 77 GLU A C 1
ATOM 643 O O . GLU A 1 77 ? 6.494 1.325 -9.964 1.00 97.94 77 GLU A O 1
ATOM 648 N N . LEU A 1 78 ? 6.356 1.649 -12.191 1.00 97.81 78 LEU A N 1
ATOM 649 C CA . LEU A 1 78 ? 6.186 3.092 -12.161 1.00 97.81 78 LEU A CA 1
ATOM 650 C C . LEU A 1 78 ? 4.849 3.489 -12.784 1.00 97.81 78 LEU A C 1
ATOM 652 O O . LEU A 1 78 ? 4.445 2.939 -13.811 1.00 97.81 78 LEU A O 1
ATOM 656 N N . THR A 1 79 ? 4.224 4.507 -12.200 1.00 96.81 79 THR A N 1
ATOM 657 C CA . THR A 1 79 ? 3.158 5.279 -12.842 1.00 96.81 79 THR A CA 1
ATOM 658 C C . THR A 1 79 ? 3.659 6.680 -13.136 1.00 96.81 79 THR A C 1
ATOM 660 O O . THR A 1 79 ? 4.256 7.327 -12.272 1.00 96.81 79 THR A O 1
ATOM 663 N N . ILE A 1 80 ? 3.412 7.149 -14.356 1.00 96.06 80 ILE A N 1
ATOM 664 C CA . ILE A 1 80 ? 3.813 8.472 -14.821 1.00 96.06 80 ILE A CA 1
ATOM 665 C C . ILE A 1 80 ? 2.567 9.247 -15.221 1.00 96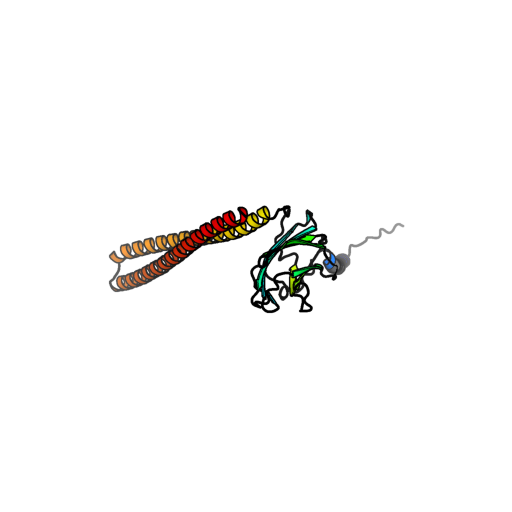.06 80 ILE A C 1
ATOM 667 O O . ILE A 1 80 ? 1.764 8.792 -16.023 1.00 96.06 80 ILE A O 1
ATOM 671 N N . ASN A 1 81 ? 2.421 10.452 -14.686 1.00 94.75 81 ASN A N 1
ATOM 672 C CA . ASN A 1 81 ? 1.401 11.390 -15.123 1.00 94.75 81 ASN A CA 1
ATOM 673 C C . ASN A 1 81 ? 2.084 12.585 -15.788 1.00 94.75 81 ASN A C 1
ATOM 675 O O . ASN A 1 81 ? 2.748 13.385 -15.119 1.00 94.75 81 ASN A O 1
ATOM 679 N N . ASN A 1 82 ? 1.940 12.684 -17.110 1.00 93.12 82 ASN A N 1
ATOM 680 C CA . ASN A 1 82 ? 2.500 13.781 -17.880 1.00 93.12 82 ASN A CA 1
ATOM 681 C C . ASN A 1 82 ? 1.567 15.003 -17.868 1.00 93.12 82 ASN A C 1
ATOM 683 O O . ASN A 1 82 ? 0.583 15.048 -18.604 1.00 93.12 82 ASN A O 1
ATOM 687 N N . LYS A 1 83 ? 1.908 16.018 -17.064 1.00 91.06 83 LYS A N 1
ATOM 688 C CA . LYS A 1 83 ? 1.152 17.277 -16.963 1.00 91.06 83 LYS A CA 1
ATOM 689 C C . LYS A 1 83 ? 1.751 18.395 -17.826 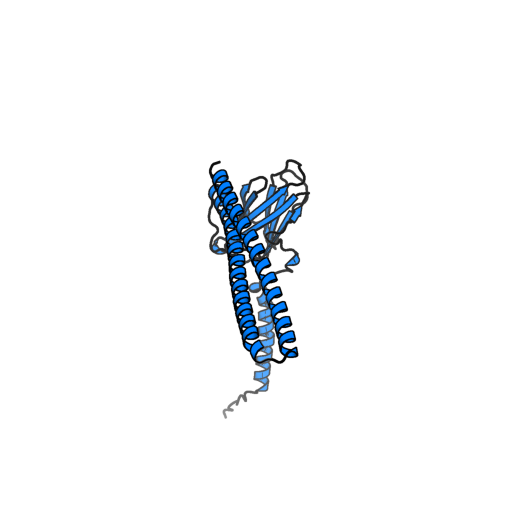1.00 91.06 83 LYS A C 1
ATOM 691 O O . LYS A 1 83 ? 1.246 19.514 -17.777 1.00 91.06 83 LYS A O 1
ATOM 696 N N . SER A 1 84 ? 2.793 18.114 -18.615 1.00 88.19 84 SER A N 1
ATOM 697 C CA . SER A 1 84 ? 3.408 19.097 -19.516 1.00 88.19 84 SER A CA 1
ATOM 698 C C . SER A 1 84 ? 2.668 19.229 -20.853 1.00 88.19 84 SER A C 1
ATOM 700 O O . SER A 1 84 ? 2.865 20.214 -21.560 1.00 88.19 84 SER A O 1
ATOM 702 N N . TYR A 1 85 ? 1.814 18.255 -21.205 1.00 85.25 85 TYR A N 1
ATOM 703 C CA . TYR A 1 85 ? 1.058 18.194 -22.469 1.00 85.25 85 TYR A CA 1
ATOM 704 C C . TYR A 1 85 ? 1.930 18.326 -23.735 1.00 85.25 85 TYR A C 1
ATOM 706 O O . TYR A 1 85 ? 1.462 18.756 -24.786 1.00 85.25 85 TYR A O 1
ATOM 714 N N . ASP A 1 86 ? 3.204 17.936 -23.651 1.00 88.75 86 ASP A N 1
ATOM 715 C CA . ASP A 1 86 ? 4.191 18.071 -24.731 1.00 88.75 86 ASP A CA 1
ATOM 716 C C . ASP A 1 86 ? 4.224 16.891 -25.720 1.00 88.75 86 ASP A C 1
ATOM 718 O O . ASP A 1 86 ? 5.023 16.891 -26.657 1.00 88.75 86 ASP A O 1
ATOM 722 N N . GLY A 1 87 ? 3.393 15.868 -25.499 1.00 86.62 87 GLY A N 1
ATOM 723 C CA . GLY A 1 87 ? 3.369 14.634 -26.291 1.00 86.62 87 GLY A CA 1
ATOM 724 C C . GLY A 1 87 ? 4.593 13.726 -26.102 1.00 86.62 87 GLY A C 1
ATOM 725 O O . GLY A 1 87 ? 4.731 12.732 -26.814 1.00 86.62 87 GLY A O 1
ATOM 726 N N . LYS A 1 88 ? 5.493 14.032 -25.158 1.00 90.50 88 LYS A N 1
ATOM 727 C CA . LYS A 1 88 ? 6.699 13.242 -24.880 1.00 90.50 88 LYS A CA 1
ATOM 728 C C . LYS A 1 88 ? 6.448 12.275 -23.721 1.00 90.50 88 LYS A C 1
ATOM 730 O O . LYS A 1 88 ? 6.710 12.603 -22.559 1.00 90.50 88 LYS A O 1
ATOM 735 N N . ASN A 1 89 ? 5.995 11.070 -24.070 1.00 91.88 89 ASN A N 1
ATOM 736 C CA . ASN A 1 89 ? 5.686 9.975 -23.136 1.00 91.88 89 ASN A CA 1
ATOM 737 C C . ASN A 1 89 ? 6.640 8.774 -23.264 1.00 91.88 89 ASN A C 1
ATOM 739 O O . ASN A 1 89 ? 6.318 7.667 -22.845 1.00 91.88 89 ASN A O 1
ATOM 743 N N . LYS A 1 90 ? 7.808 8.964 -23.889 1.00 94.31 90 LYS A N 1
ATOM 744 C CA . LYS A 1 90 ? 8.846 7.931 -24.005 1.00 94.31 90 LYS A CA 1
ATOM 745 C C . LYS A 1 90 ? 10.074 8.339 -23.212 1.00 94.31 90 LYS A C 1
ATOM 747 O O . LYS A 1 90 ? 10.476 9.506 -23.225 1.00 94.31 90 LYS A O 1
ATOM 752 N N . TYR A 1 91 ? 10.678 7.367 -22.540 1.00 95.00 91 TYR A N 1
ATOM 753 C CA . TYR A 1 91 ? 11.689 7.615 -21.519 1.00 95.00 91 TYR A CA 1
ATOM 754 C C . TYR A 1 91 ? 12.877 6.668 -21.674 1.00 95.00 91 TYR A C 1
ATOM 756 O O . TYR A 1 91 ? 12.741 5.535 -22.127 1.00 95.00 91 TYR A O 1
ATOM 764 N N . ASN A 1 92 ? 14.057 7.136 -21.280 1.00 95.81 92 ASN A N 1
ATOM 765 C CA . ASN A 1 92 ? 15.257 6.320 -21.159 1.00 95.81 92 ASN A CA 1
ATOM 766 C C . ASN A 1 92 ? 15.503 5.993 -19.687 1.00 95.81 92 ASN A C 1
ATOM 768 O O . ASN A 1 92 ? 15.376 6.862 -18.822 1.00 95.81 92 ASN A O 1
ATOM 772 N N . PHE A 1 93 ? 15.923 4.756 -19.426 1.00 97.12 93 PHE A N 1
ATOM 773 C CA . PHE A 1 93 ? 16.180 4.252 -18.082 1.00 97.12 93 PHE A CA 1
ATOM 774 C C . PHE A 1 93 ? 17.621 3.783 -17.934 1.00 97.12 93 PHE A C 1
ATOM 776 O O . PHE A 1 93 ? 18.179 3.139 -18.820 1.00 97.12 93 PHE A O 1
ATOM 783 N N . SER A 1 94 ? 18.214 4.077 -16.784 1.00 96.94 94 SER A N 1
ATOM 784 C CA . SER A 1 94 ? 19.477 3.482 -16.346 1.00 96.94 94 SER A CA 1
ATOM 785 C C . SER A 1 94 ? 19.451 3.281 -14.841 1.00 96.94 94 SER A C 1
ATOM 787 O O . SER A 1 94 ? 18.707 3.958 -14.134 1.00 96.94 94 SER A O 1
ATOM 789 N N . ALA A 1 95 ? 20.262 2.363 -14.337 1.00 97.62 95 ALA A N 1
ATOM 790 C CA . ALA A 1 95 ? 20.386 2.130 -12.911 1.00 97.62 95 ALA A CA 1
ATOM 791 C C . ALA A 1 95 ? 21.858 2.111 -12.521 1.00 97.62 95 ALA A C 1
ATOM 793 O O . ALA A 1 95 ? 22.702 1.669 -13.299 1.00 97.62 95 ALA A O 1
ATOM 794 N N . LYS A 1 96 ? 22.165 2.611 -11.325 1.00 95.94 96 LYS A N 1
ATOM 795 C CA . LYS A 1 96 ? 23.516 2.582 -10.764 1.00 95.94 96 LYS A CA 1
ATOM 796 C C . LYS A 1 96 ? 23.504 2.144 -9.310 1.00 95.94 96 LYS A C 1
ATOM 798 O O . LYS A 1 96 ? 22.573 2.483 -8.579 1.00 95.94 96 LYS A O 1
ATOM 803 N N . ASP A 1 97 ? 24.549 1.436 -8.897 1.00 92.69 97 ASP A N 1
ATOM 804 C CA . ASP A 1 97 ? 24.815 1.171 -7.481 1.00 92.69 97 ASP A CA 1
ATOM 805 C C . ASP A 1 97 ? 25.426 2.404 -6.780 1.00 92.69 97 ASP A C 1
ATOM 807 O O . ASP A 1 97 ? 25.722 3.426 -7.412 1.00 92.69 97 ASP A O 1
ATOM 811 N N . LEU A 1 98 ? 25.643 2.306 -5.464 1.00 84.12 98 LEU A N 1
ATOM 812 C CA . LEU A 1 98 ? 26.295 3.357 -4.672 1.00 84.12 98 LEU A CA 1
ATOM 813 C C . LEU A 1 98 ? 27.695 3.736 -5.196 1.00 84.12 98 LEU A C 1
ATOM 815 O O . LEU A 1 98 ? 28.097 4.894 -5.100 1.00 84.12 98 LEU A O 1
ATOM 819 N N . ASN A 1 99 ? 28.435 2.779 -5.760 1.00 85.38 99 ASN A N 1
ATOM 820 C CA . ASN A 1 99 ? 29.781 3.009 -6.288 1.00 85.38 99 ASN A CA 1
ATOM 821 C C . ASN A 1 99 ? 29.759 3.695 -7.667 1.00 85.38 99 ASN A C 1
ATOM 823 O O . ASN A 1 99 ? 30.812 4.020 -8.212 1.00 85.38 99 ASN A O 1
ATOM 827 N N . GLY A 1 100 ? 28.570 3.920 -8.236 1.00 86.75 100 GLY A N 1
ATOM 828 C CA . GLY A 1 100 ? 28.377 4.521 -9.550 1.00 86.75 100 GLY A CA 1
ATOM 829 C C . GLY A 1 100 ? 28.483 3.534 -10.713 1.00 86.75 100 GLY A C 1
ATOM 830 O O . GLY A 1 100 ? 28.419 3.981 -11.867 1.00 86.75 100 GLY A O 1
ATOM 831 N N . ASN A 1 101 ? 28.609 2.232 -10.429 1.00 92.12 101 ASN A N 1
ATOM 832 C CA . ASN A 1 101 ? 28.638 1.178 -11.438 1.00 92.12 101 ASN A CA 1
ATOM 833 C C . ASN A 1 101 ? 27.274 1.081 -12.115 1.00 92.12 101 ASN A C 1
ATOM 835 O O . ASN A 1 101 ? 26.244 1.088 -11.441 1.00 92.12 101 ASN A O 1
ATOM 839 N N . ASP A 1 102 ? 27.272 0.972 -13.440 1.00 95.25 102 ASP A N 1
ATOM 840 C CA . ASP A 1 102 ? 26.045 0.786 -14.207 1.00 95.25 102 ASP A CA 1
ATOM 841 C C . ASP A 1 102 ? 25.480 -0.626 -14.015 1.00 95.25 102 ASP A C 1
ATOM 843 O O . ASP A 1 102 ? 26.195 -1.623 -14.116 1.00 95.25 102 ASP A O 1
ATOM 847 N N . LEU A 1 103 ? 24.177 -0.693 -13.754 1.00 96.81 103 LEU A N 1
ATOM 848 C CA . LEU A 1 103 ? 23.399 -1.922 -13.658 1.00 96.81 103 LEU A CA 1
ATOM 849 C C . LEU A 1 103 ? 22.563 -2.098 -14.925 1.00 96.81 103 LEU A C 1
ATOM 851 O O . LEU A 1 103 ? 22.029 -1.136 -15.494 1.00 96.81 103 LEU A O 1
ATOM 855 N N . LYS A 1 104 ? 22.407 -3.347 -15.365 1.00 97.00 104 LYS A N 1
ATOM 856 C CA . LYS A 1 104 ? 21.671 -3.648 -16.590 1.00 97.00 104 LYS A CA 1
ATOM 857 C C . LYS A 1 104 ? 20.180 -3.402 -16.382 1.00 97.00 104 LYS A C 1
ATOM 859 O O . LYS A 1 104 ? 19.549 -4.073 -15.574 1.00 97.00 104 LYS A O 1
ATOM 864 N N . THR A 1 105 ? 19.602 -2.485 -17.154 1.00 97.38 105 THR A N 1
ATOM 865 C CA . THR A 1 105 ? 18.173 -2.145 -17.079 1.00 97.38 105 THR A CA 1
ATOM 866 C C . THR A 1 105 ? 17.443 -2.648 -18.321 1.00 97.38 105 THR A C 1
ATOM 868 O O . THR A 1 105 ? 17.872 -2.380 -19.439 1.00 97.38 105 THR A O 1
ATOM 871 N N . ASN A 1 106 ? 16.343 -3.379 -18.137 1.00 96.81 106 ASN A N 1
ATOM 872 C CA . ASN A 1 106 ? 15.509 -3.896 -19.221 1.00 96.81 106 ASN A CA 1
ATOM 873 C C . ASN A 1 106 ? 14.054 -3.479 -18.995 1.00 96.81 106 ASN A C 1
ATOM 875 O O . ASN A 1 106 ? 13.447 -3.887 -18.005 1.00 96.81 106 ASN A O 1
ATOM 879 N N . VAL A 1 107 ? 13.480 -2.725 -19.928 1.00 97.06 107 VAL A N 1
ATOM 880 C CA . VAL A 1 107 ? 12.056 -2.374 -19.894 1.00 97.06 107 VAL A CA 1
ATOM 881 C C . VAL A 1 107 ? 11.228 -3.593 -20.312 1.00 97.06 107 VAL A C 1
ATOM 883 O O . VAL A 1 107 ? 11.553 -4.269 -21.289 1.00 97.06 107 VAL A O 1
ATOM 886 N N . LYS A 1 108 ? 10.207 -3.924 -19.522 1.00 97.06 108 LYS A N 1
ATOM 887 C CA . LYS A 1 108 ? 9.286 -5.051 -19.742 1.00 97.06 108 LYS A CA 1
ATOM 888 C C . LYS A 1 108 ? 7.925 -4.597 -20.239 1.00 97.06 108 LYS A C 1
ATOM 890 O O . LYS A 1 108 ? 7.335 -5.279 -21.069 1.00 97.06 108 LYS A O 1
ATOM 895 N N . VAL A 1 109 ? 7.471 -3.449 -19.749 1.00 96.38 109 VAL A N 1
ATOM 896 C CA . VAL A 1 109 ? 6.263 -2.757 -20.197 1.00 96.38 109 VAL A CA 1
ATOM 897 C C . VAL A 1 109 ? 6.625 -1.289 -20.386 1.00 96.38 109 VAL A C 1
ATOM 899 O O . VAL A 1 109 ? 7.256 -0.710 -19.503 1.00 96.38 109 VAL A O 1
ATOM 902 N N . GLU A 1 110 ? 6.263 -0.721 -21.536 1.00 94.50 110 GLU A N 1
ATOM 903 C CA . GLU A 1 110 ? 6.483 0.689 -21.881 1.00 94.50 110 GLU A CA 1
ATOM 904 C C . GLU A 1 110 ? 5.197 1.293 -22.460 1.00 94.50 110 GLU A C 1
ATOM 906 O O . GLU A 1 110 ? 5.049 1.465 -23.674 1.00 94.50 110 GLU A O 1
ATOM 911 N N . GLU A 1 111 ? 4.255 1.603 -21.578 1.00 93.81 111 GLU A N 1
ATOM 912 C CA . GLU A 1 111 ? 3.104 2.442 -21.899 1.00 93.81 111 GLU A CA 1
ATOM 913 C C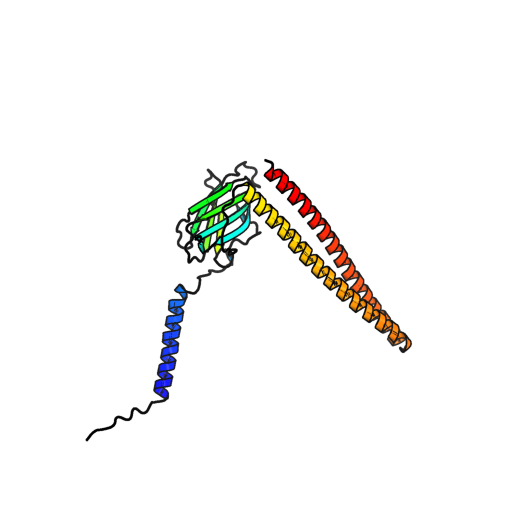 . GLU A 1 111 ? 3.389 3.896 -21.520 1.00 93.81 111 GLU A C 1
ATOM 915 O O . GLU A 1 111 ? 4.414 4.217 -20.917 1.00 93.81 111 GLU A O 1
ATOM 920 N N . ASP A 1 112 ? 2.498 4.796 -21.924 1.00 91.94 112 ASP A N 1
ATOM 921 C CA . ASP A 1 112 ? 2.698 6.230 -21.730 1.00 91.94 112 ASP A CA 1
ATOM 922 C C . ASP A 1 112 ? 2.610 6.642 -20.249 1.00 91.94 112 ASP A C 1
ATOM 924 O O . ASP A 1 112 ? 3.320 7.554 -19.824 1.00 91.94 112 ASP A O 1
ATOM 928 N N . ASP A 1 113 ? 1.780 5.956 -19.460 1.00 93.19 113 ASP A N 1
ATOM 929 C CA . ASP A 1 113 ? 1.548 6.217 -18.036 1.00 93.19 113 ASP A CA 1
ATOM 930 C C . ASP A 1 113 ? 1.968 5.055 -17.118 1.00 93.19 113 ASP A C 1
ATOM 932 O O . ASP A 1 113 ? 1.945 5.196 -15.891 1.00 93.19 113 ASP A O 1
ATOM 936 N N . TRP A 1 114 ? 2.380 3.917 -17.684 1.00 95.94 114 TRP A N 1
ATOM 937 C CA . TRP A 1 114 ? 2.726 2.712 -16.936 1.00 95.94 114 TRP A CA 1
ATOM 938 C C . TRP A 1 114 ? 3.970 2.021 -17.479 1.00 95.94 114 TRP A C 1
ATOM 940 O O . TRP A 1 114 ? 4.059 1.637 -18.647 1.00 95.94 114 TRP A O 1
ATOM 950 N N . ILE A 1 115 ? 4.951 1.843 -16.596 1.00 97.44 115 ILE A N 1
ATOM 951 C CA . ILE A 1 115 ? 6.243 1.272 -16.958 1.00 97.44 115 ILE A CA 1
ATOM 952 C C . ILE A 1 115 ? 6.629 0.210 -15.944 1.00 97.44 115 ILE A C 1
ATOM 954 O O . ILE A 1 115 ? 6.599 0.438 -14.735 1.00 97.44 115 ILE A O 1
ATOM 958 N N . VAL A 1 116 ? 7.057 -0.943 -16.452 1.00 98.00 116 VAL A N 1
ATOM 959 C CA . VAL A 1 116 ? 7.670 -1.997 -15.643 1.00 98.00 116 VAL A CA 1
ATOM 960 C C . VAL A 1 116 ? 9.073 -2.244 -16.159 1.00 98.00 116 VAL A C 1
ATOM 962 O O . VAL A 1 116 ? 9.279 -2.474 -17.351 1.00 98.00 116 VAL A O 1
ATOM 965 N N . LEU A 1 117 ? 10.047 -2.212 -15.259 1.00 97.62 117 LEU A N 1
ATOM 966 C CA . LEU A 1 117 ? 11.459 -2.357 -15.586 1.00 97.62 117 LEU A CA 1
ATOM 967 C C . LEU A 1 117 ? 12.143 -3.350 -14.656 1.00 97.62 117 LEU A C 1
ATOM 969 O O . LEU A 1 117 ? 11.830 -3.449 -13.474 1.00 97.62 117 LEU A O 1
ATOM 973 N N . GLN A 1 118 ? 13.095 -4.090 -15.211 1.00 98.12 118 GLN A N 1
ATOM 974 C CA . GLN A 1 118 ? 13.938 -5.014 -14.470 1.00 98.12 118 GLN A CA 1
ATOM 975 C C . GLN A 1 118 ? 15.371 -4.504 -14.423 1.00 98.12 118 GLN A C 1
ATOM 977 O O . GLN A 1 118 ? 15.940 -4.162 -15.461 1.00 98.12 118 GLN A O 1
ATOM 982 N N . ILE A 1 119 ? 15.961 -4.505 -13.230 1.00 98.19 119 ILE A N 1
ATOM 983 C CA . ILE A 1 119 ? 17.365 -4.158 -13.003 1.00 98.19 119 ILE A CA 1
ATOM 984 C C . ILE A 1 119 ? 18.097 -5.450 -12.648 1.00 98.19 119 ILE A C 1
ATOM 986 O O . ILE A 1 119 ? 17.849 -6.045 -11.602 1.00 98.19 119 ILE A O 1
ATOM 990 N N . SER A 1 120 ? 18.947 -5.918 -13.552 1.00 96.56 120 SER A N 1
ATOM 991 C CA . SER A 1 120 ? 19.746 -7.136 -13.407 1.00 96.56 120 SER A CA 1
ATOM 992 C C . SER A 1 120 ? 21.175 -6.808 -12.975 1.00 96.56 120 SER A C 1
ATOM 994 O O . SER A 1 120 ? 21.587 -5.646 -12.975 1.00 96.56 120 SER A O 1
ATOM 996 N N . ASP A 1 121 ? 21.932 -7.852 -12.639 1.00 94.31 121 ASP A N 1
ATOM 997 C CA . ASP A 1 121 ? 23.325 -7.763 -12.188 1.00 94.31 121 ASP A CA 1
ATOM 998 C C . ASP A 1 121 ? 23.475 -6.968 -10.880 1.00 94.31 121 ASP A C 1
ATOM 1000 O O . ASP A 1 121 ? 24.521 -6.385 -10.598 1.00 94.31 121 ASP A O 1
ATOM 1004 N N . VAL A 1 122 ? 22.423 -6.967 -10.050 1.00 94.12 122 VAL A N 1
ATOM 1005 C CA . VAL A 1 122 ? 22.449 -6.338 -8.729 1.00 94.12 122 VAL A CA 1
ATOM 1006 C C . VAL A 1 122 ? 23.420 -7.113 -7.834 1.00 94.12 122 VAL A C 1
ATOM 1008 O O . VAL A 1 122 ? 23.206 -8.305 -7.606 1.00 94.12 122 VAL A O 1
ATOM 1011 N N . PRO A 1 123 ? 24.470 -6.484 -7.280 1.00 89.06 123 PRO A N 1
ATOM 1012 C CA . PRO A 1 123 ? 25.422 -7.186 -6.430 1.00 89.06 123 PRO A CA 1
ATOM 1013 C C . PRO A 1 123 ? 24.723 -7.845 -5.238 1.00 89.06 123 PRO A C 1
ATOM 1015 O O . PRO A 1 123 ? 23.909 -7.214 -4.575 1.00 89.06 123 PRO A O 1
ATOM 1018 N N . GLY A 1 124 ? 25.086 -9.081 -4.877 1.00 82.75 124 GLY A N 1
ATOM 1019 C CA . GLY A 1 124 ? 24.472 -9.773 -3.729 1.00 82.75 124 GLY A CA 1
ATOM 1020 C C . GLY A 1 124 ? 24.659 -9.058 -2.375 1.00 82.75 124 GLY A C 1
ATOM 1021 O O . GLY A 1 124 ? 23.986 -9.386 -1.395 1.00 82.75 124 GLY A O 1
ATOM 1022 N N . ARG A 1 125 ? 25.574 -8.081 -2.314 1.00 85.12 125 ARG A N 1
ATOM 1023 C CA . ARG A 1 125 ? 25.694 -7.083 -1.245 1.00 85.12 125 ARG A CA 1
ATOM 1024 C C . ARG A 1 125 ? 25.617 -5.690 -1.863 1.00 85.12 125 ARG A C 1
ATOM 1026 O O . ARG A 1 125 ? 26.562 -5.267 -2.519 1.00 85.12 125 ARG A O 1
ATOM 1033 N N . TRP A 1 126 ? 24.525 -4.987 -1.607 1.00 90.31 126 TRP A N 1
ATOM 1034 C CA . TRP A 1 126 ? 24.305 -3.608 -2.029 1.00 90.31 126 TRP A CA 1
ATOM 1035 C C . TRP A 1 126 ? 23.661 -2.832 -0.875 1.00 90.31 126 TRP A C 1
ATOM 1037 O O . TRP A 1 126 ? 22.988 -3.425 -0.027 1.00 90.31 126 TRP A O 1
ATOM 1047 N N . SER A 1 127 ? 23.913 -1.526 -0.811 1.00 87.38 127 SER A N 1
ATOM 1048 C CA . SER A 1 127 ? 23.242 -0.632 0.138 1.00 87.38 127 SER A CA 1
ATOM 1049 C C . SER A 1 127 ? 22.148 0.152 -0.563 1.00 87.38 127 SER A C 1
ATOM 1051 O O . SER A 1 127 ? 21.011 0.095 -0.114 1.00 87.38 127 SER A O 1
ATOM 1053 N N . ASP A 1 128 ? 22.488 0.787 -1.688 1.00 91.56 128 ASP A N 1
ATOM 1054 C CA . ASP A 1 128 ? 21.648 1.743 -2.400 1.00 91.56 128 ASP A CA 1
ATOM 1055 C C . ASP A 1 128 ? 21.680 1.505 -3.903 1.00 91.56 128 ASP A C 1
ATOM 1057 O O . ASP A 1 128 ? 22.724 1.167 -4.475 1.00 91.56 128 ASP A O 1
ATOM 1061 N N . ILE A 1 129 ? 20.536 1.731 -4.540 1.00 95.19 129 ILE A N 1
ATOM 1062 C CA . ILE A 1 129 ? 20.399 1.734 -5.994 1.00 95.19 129 ILE A CA 1
ATOM 1063 C C . ILE A 1 129 ? 19.678 3.003 -6.424 1.00 95.19 129 ILE A C 1
ATOM 1065 O O . ILE A 1 129 ? 18.669 3.401 -5.845 1.00 95.19 129 ILE A O 1
ATOM 1069 N N . SER A 1 130 ? 20.220 3.635 -7.462 1.00 95.50 130 SER A N 1
ATOM 1070 C CA . SER A 1 130 ? 19.658 4.807 -8.118 1.00 95.50 130 SER A CA 1
ATOM 1071 C C . SER A 1 130 ? 19.082 4.390 -9.464 1.00 95.50 130 SER A C 1
ATOM 1073 O O . SER A 1 130 ? 19.843 4.106 -10.388 1.00 95.50 130 SER A O 1
ATOM 1075 N N . LEU A 1 131 ? 17.756 4.379 -9.583 1.00 97.50 131 LEU A N 1
ATOM 1076 C CA . LEU A 1 131 ? 17.060 4.324 -10.863 1.00 97.50 131 LEU A CA 1
ATOM 1077 C C . LEU A 1 131 ? 16.997 5.737 -11.442 1.00 97.50 131 LEU A C 1
ATOM 1079 O O . LEU A 1 131 ? 16.632 6.694 -10.765 1.00 97.50 131 LEU A O 1
ATOM 1083 N N . ARG A 1 132 ? 17.374 5.880 -12.703 1.00 96.44 132 ARG A N 1
ATOM 1084 C CA . ARG A 1 132 ? 17.500 7.161 -13.383 1.00 96.44 132 ARG A CA 1
ATOM 1085 C C . ARG A 1 132 ? 16.629 7.162 -14.620 1.00 96.44 132 ARG A C 1
ATOM 1087 O O . ARG A 1 132 ? 16.740 6.253 -15.440 1.00 96.44 132 ARG A O 1
ATOM 1094 N N . MET A 1 133 ? 15.805 8.191 -14.748 1.00 95.88 133 MET A N 1
ATOM 1095 C CA . MET A 1 133 ? 14.867 8.354 -15.850 1.00 95.88 133 MET A CA 1
ATOM 1096 C C . MET A 1 133 ? 15.088 9.698 -16.542 1.00 95.88 133 MET A C 1
ATOM 1098 O O . MET A 1 133 ? 15.182 10.734 -15.885 1.00 95.88 133 MET A O 1
ATOM 1102 N N . SER A 1 134 ? 15.161 9.688 -17.870 1.00 95.00 134 SER A N 1
ATOM 1103 C CA . SER A 1 134 ? 15.197 10.897 -18.696 1.00 95.00 134 SER A CA 1
ATOM 1104 C C . SER A 1 134 ? 14.179 10.816 -19.828 1.00 95.00 134 SER A C 1
ATOM 1106 O O . SER A 1 134 ? 13.784 9.729 -20.243 1.00 95.00 134 SER A O 1
ATOM 1108 N N . ILE A 1 135 ? 13.713 11.964 -20.319 1.00 94.00 135 ILE A N 1
ATOM 1109 C CA . ILE A 1 135 ? 12.808 11.999 -21.472 1.00 94.00 135 ILE A CA 1
ATOM 1110 C C . ILE A 1 135 ? 13.627 11.638 -22.708 1.00 94.00 135 ILE A C 1
ATOM 1112 O O . ILE A 1 135 ? 14.728 12.162 -22.909 1.00 94.00 135 ILE A O 1
ATOM 1116 N N . LYS A 1 136 ? 13.097 10.739 -23.537 1.00 91.50 136 LYS A N 1
ATOM 1117 C CA . LYS A 1 136 ? 13.763 10.322 -24.768 1.00 91.50 136 LYS A CA 1
ATOM 1118 C C . LYS A 1 136 ? 13.979 11.532 -25.682 1.00 91.50 136 LYS A C 1
ATOM 1120 O O . LYS A 1 136 ? 13.110 12.391 -25.802 1.00 91.50 136 LYS A O 1
ATOM 1125 N N . ASP A 1 137 ? 15.173 11.622 -26.263 1.00 86.69 137 ASP A N 1
ATOM 1126 C CA . ASP A 1 137 ? 15.602 12.716 -27.147 1.00 86.69 137 ASP A CA 1
ATOM 1127 C C . ASP A 1 137 ? 15.581 14.126 -26.515 1.00 86.69 137 ASP A C 1
ATOM 1129 O O . ASP A 1 137 ? 15.668 15.133 -27.221 1.00 86.69 137 ASP A O 1
ATOM 1133 N N . SER A 1 138 ? 15.525 14.224 -25.179 1.00 84.62 138 SER A N 1
ATOM 1134 C CA . SER A 1 138 ? 15.648 15.488 -24.444 1.00 84.62 138 SER A CA 1
ATOM 1135 C C . SER A 1 138 ? 17.001 15.615 -23.739 1.00 84.62 138 SER A C 1
ATOM 1137 O O . SER A 1 138 ? 17.605 14.632 -23.313 1.00 84.62 138 SER A O 1
ATOM 1139 N N . LYS A 1 139 ? 17.469 16.860 -23.594 1.00 82.62 139 LYS A N 1
ATOM 1140 C CA . LYS A 1 139 ? 18.642 17.228 -22.776 1.00 82.62 139 LYS A CA 1
ATOM 1141 C C . LYS A 1 139 ? 18.255 17.724 -21.380 1.00 82.62 139 LYS A C 1
ATOM 1143 O O . LYS A 1 139 ? 19.096 18.273 -20.673 1.00 82.62 139 LYS A O 1
ATOM 1148 N N . GLU A 1 140 ? 16.983 17.597 -21.019 1.00 82.38 140 GLU A N 1
ATOM 1149 C CA . GLU A 1 140 ? 16.488 17.975 -19.700 1.00 82.38 140 GLU A CA 1
ATOM 1150 C C . GLU A 1 140 ? 17.117 17.128 -18.583 1.00 82.38 140 GLU A C 1
ATOM 1152 O O . GLU A 1 140 ? 17.717 16.073 -18.815 1.00 82.38 140 GLU A O 1
ATOM 1157 N N . GLU A 1 141 ? 16.980 17.611 -17.348 1.00 87.19 141 GLU A N 1
ATOM 1158 C CA . GLU A 1 141 ? 17.514 16.940 -16.168 1.00 87.19 141 GLU A CA 1
ATOM 1159 C C . GLU A 1 141 ? 16.963 15.513 -16.033 1.00 87.19 141 GLU A C 1
ATOM 1161 O O . GLU A 1 141 ? 15.808 15.235 -16.343 1.00 87.19 141 GLU A O 1
ATOM 1166 N N . THR A 1 142 ? 17.805 14.598 -15.558 1.00 93.62 142 THR A N 1
ATOM 1167 C CA . THR A 1 142 ? 17.435 13.207 -15.281 1.00 93.62 142 THR A CA 1
ATOM 1168 C C . THR A 1 142 ? 16.850 13.091 -13.876 1.00 93.62 142 THR A C 1
ATOM 1170 O O . THR A 1 142 ? 17.536 13.413 -12.903 1.00 93.62 142 THR A O 1
ATOM 1173 N N . LEU A 1 143 ? 15.634 12.558 -13.755 1.00 95.06 143 LEU A N 1
ATOM 1174 C CA . LEU A 1 143 ? 15.068 12.176 -12.465 1.00 95.06 143 LEU A CA 1
ATOM 1175 C C . LEU A 1 143 ? 15.868 11.019 -11.875 1.00 95.06 143 LEU A C 1
ATOM 1177 O O . LEU A 1 143 ? 16.145 10.034 -12.559 1.00 95.06 143 LEU A O 1
ATOM 1181 N N . LYS A 1 144 ? 16.209 11.119 -10.592 1.00 95.38 144 LYS A N 1
ATOM 1182 C CA . LYS A 1 144 ? 16.868 10.051 -9.840 1.00 95.38 144 LYS A CA 1
ATOM 1183 C C . LYS A 1 144 ? 15.942 9.594 -8.726 1.00 95.38 144 LYS A C 1
ATOM 1185 O O . LYS A 1 144 ? 15.579 10.384 -7.862 1.00 95.38 144 LYS A O 1
ATOM 1190 N N . LEU A 1 145 ? 15.594 8.319 -8.768 1.00 96.12 145 LEU A N 1
ATOM 1191 C CA . LEU A 1 145 ? 14.821 7.618 -7.762 1.00 96.12 145 LEU A CA 1
ATOM 1192 C C . LEU A 1 145 ? 15.765 6.692 -7.003 1.00 96.12 145 LEU A C 1
ATOM 1194 O O . LEU A 1 145 ? 16.532 5.953 -7.622 1.00 96.12 145 LEU A O 1
ATOM 1198 N N . TYR A 1 146 ? 15.737 6.743 -5.678 1.00 94.44 146 TYR A N 1
ATOM 1199 C CA . TYR A 1 146 ? 16.664 5.984 -4.841 1.00 94.44 146 TYR A CA 1
ATOM 1200 C C . TYR A 1 146 ? 15.922 4.960 -3.997 1.00 94.44 146 TYR A C 1
ATOM 1202 O O . TYR A 1 146 ? 14.856 5.258 -3.465 1.00 94.44 146 TYR A O 1
ATOM 1210 N N . THR A 1 147 ? 16.523 3.786 -3.832 1.00 94.06 147 THR A N 1
ATOM 1211 C CA . THR A 1 147 ? 16.094 2.777 -2.861 1.00 94.06 147 THR A CA 1
ATOM 1212 C C . THR A 1 147 ? 17.290 2.194 -2.120 1.00 94.06 147 THR A C 1
ATOM 1214 O O . THR A 1 147 ? 18.434 2.357 -2.553 1.00 94.06 147 THR A O 1
ATOM 1217 N N . ASN A 1 148 ? 17.019 1.478 -1.031 1.00 92.31 148 ASN A N 1
ATOM 1218 C CA . ASN A 1 148 ? 18.009 0.731 -0.271 1.00 92.31 148 ASN A CA 1
ATOM 1219 C C . ASN A 1 148 ? 17.491 -0.672 0.106 1.00 92.31 148 ASN A C 1
ATOM 1221 O O . ASN A 1 148 ? 16.312 -0.987 -0.040 1.00 92.31 148 ASN A O 1
ATOM 1225 N N . ILE A 1 149 ? 18.368 -1.524 0.642 1.00 89.81 149 ILE A N 1
ATOM 1226 C CA . ILE A 1 149 ? 18.050 -2.924 1.001 1.00 89.81 149 ILE A CA 1
ATOM 1227 C C . ILE A 1 149 ? 16.946 -3.096 2.070 1.00 89.81 149 ILE A C 1
ATOM 1229 O O . ILE A 1 149 ? 16.494 -4.221 2.318 1.00 89.81 149 ILE A O 1
ATOM 1233 N N . LYS A 1 150 ? 16.560 -2.027 2.771 1.00 89.75 150 LYS A N 1
ATOM 1234 C CA . LYS A 1 150 ? 15.494 -2.011 3.784 1.00 89.75 150 LYS A CA 1
ATOM 1235 C C . LYS A 1 150 ? 14.151 -1.552 3.208 1.00 89.75 150 LYS A C 1
ATOM 1237 O O . LYS A 1 150 ? 13.135 -1.988 3.729 1.00 89.75 150 LYS A O 1
ATOM 1242 N N . ASP A 1 151 ? 14.167 -0.736 2.155 1.00 90.88 151 ASP A N 1
ATOM 1243 C CA . ASP A 1 151 ? 12.988 -0.095 1.552 1.00 90.88 151 ASP A CA 1
ATOM 1244 C C . ASP A 1 151 ? 12.526 -0.774 0.242 1.00 90.88 151 ASP A C 1
ATOM 1246 O O . ASP A 1 151 ? 11.746 -0.206 -0.521 1.00 90.88 151 ASP A O 1
ATOM 1250 N N . VAL A 1 152 ? 13.007 -1.994 -0.024 1.00 93.38 152 VAL A N 1
ATOM 1251 C CA . VAL A 1 152 ? 12.530 -2.868 -1.111 1.00 93.38 152 VAL A CA 1
ATOM 1252 C C . VAL A 1 152 ? 11.750 -4.058 -0.565 1.00 93.38 152 VAL A C 1
ATOM 1254 O O . VAL A 1 152 ? 12.081 -4.597 0.498 1.00 93.38 152 VAL A O 1
ATOM 1257 N N . ASP A 1 153 ? 10.794 -4.537 -1.354 1.00 94.88 153 ASP A N 1
ATOM 1258 C CA . ASP A 1 153 ? 10.077 -5.774 -1.073 1.00 94.88 153 ASP A CA 1
ATOM 1259 C C . ASP A 1 153 ? 10.960 -6.971 -1.436 1.00 94.88 153 ASP A C 1
ATOM 1261 O O . ASP A 1 153 ? 11.316 -7.207 -2.592 1.00 94.88 153 ASP A O 1
ATOM 1265 N N . LYS A 1 154 ? 11.374 -7.735 -0.423 1.00 95.44 154 LYS A N 1
ATOM 1266 C CA . LYS A 1 154 ? 12.209 -8.923 -0.627 1.00 95.44 154 LYS A CA 1
ATOM 1267 C C . LYS A 1 154 ? 11.329 -10.089 -1.028 1.00 95.44 154 LYS A C 1
ATOM 1269 O O . LYS A 1 154 ? 10.503 -10.540 -0.240 1.00 95.44 154 LYS A O 1
ATOM 1274 N N . VAL A 1 155 ? 11.561 -10.595 -2.230 1.00 96.44 155 VAL A N 1
ATOM 1275 C CA . VAL A 1 155 ? 10.851 -11.746 -2.782 1.00 96.44 155 VAL A CA 1
ATOM 1276 C C . VAL A 1 155 ? 11.843 -12.859 -3.068 1.00 96.44 155 VAL A C 1
ATOM 1278 O O . VAL A 1 155 ? 12.978 -12.603 -3.472 1.00 96.44 155 VAL A O 1
ATOM 1281 N N . ASP A 1 156 ? 11.420 -14.106 -2.893 1.00 96.06 156 ASP A N 1
ATOM 1282 C CA . ASP A 1 156 ? 12.278 -15.248 -3.219 1.00 96.06 156 ASP A CA 1
ATOM 1283 C C . ASP A 1 156 ? 12.593 -15.247 -4.721 1.00 96.06 156 ASP A C 1
ATOM 1285 O O . ASP A 1 156 ? 13.746 -15.370 -5.142 1.00 96.06 156 ASP A O 1
ATOM 1289 N N . LYS A 1 157 ? 11.572 -14.980 -5.544 1.00 96.62 157 LYS A N 1
ATOM 1290 C CA . LYS A 1 157 ? 11.662 -15.020 -7.001 1.00 96.62 157 LYS A CA 1
ATOM 1291 C C . LYS A 1 157 ? 10.781 -13.964 -7.665 1.00 96.62 157 LYS A C 1
ATOM 1293 O O . LYS A 1 157 ? 9.613 -13.799 -7.326 1.00 96.62 157 LYS A O 1
ATOM 1298 N N . ILE A 1 158 ? 11.342 -13.295 -8.665 1.00 96.75 158 ILE A N 1
ATOM 1299 C CA . ILE A 1 158 ? 10.634 -12.469 -9.639 1.00 96.75 158 ILE A CA 1
ATOM 1300 C C . ILE A 1 158 ? 10.285 -13.364 -10.828 1.00 96.75 158 ILE A C 1
ATOM 1302 O O . ILE A 1 158 ? 11.158 -13.907 -11.517 1.00 96.75 158 ILE A O 1
ATOM 1306 N N . GLU A 1 159 ? 8.985 -13.546 -11.040 1.00 94.88 159 GLU A N 1
ATOM 1307 C CA . GLU A 1 159 ? 8.461 -14.360 -12.129 1.00 94.88 159 GLU A CA 1
ATOM 1308 C C . GLU A 1 159 ? 8.701 -13.712 -13.493 1.00 94.88 159 GLU A C 1
ATOM 1310 O O . GLU A 1 159 ? 8.667 -12.492 -13.660 1.00 94.88 159 GLU A O 1
ATOM 1315 N N . LYS A 1 160 ? 8.927 -14.553 -14.503 1.00 94.62 160 LYS A N 1
ATOM 1316 C CA . LYS A 1 160 ? 9.030 -14.093 -15.885 1.00 94.62 160 LYS A CA 1
ATOM 1317 C C . LYS A 1 160 ? 7.623 -13.963 -16.457 1.00 94.62 160 LYS A C 1
ATOM 1319 O O . LYS A 1 160 ? 7.017 -14.968 -16.820 1.00 94.62 160 LYS A O 1
ATOM 1324 N N . LEU A 1 161 ? 7.136 -12.732 -16.545 1.00 95.88 161 LEU A N 1
ATOM 1325 C CA . LEU A 1 161 ? 5.810 -12.422 -17.067 1.00 95.88 161 LEU A CA 1
ATOM 1326 C C . LEU A 1 161 ? 5.892 -11.893 -18.502 1.00 95.88 161 LEU A C 1
ATOM 1328 O O . LEU A 1 161 ? 6.872 -11.254 -18.897 1.00 95.88 161 LEU A O 1
ATOM 1332 N N . ASP A 1 162 ? 4.859 -12.188 -19.282 1.00 95.12 162 ASP A N 1
ATOM 1333 C CA . ASP A 1 162 ? 4.545 -11.461 -20.505 1.00 95.12 162 ASP A CA 1
ATOM 1334 C C . ASP A 1 162 ? 3.669 -10.239 -20.174 1.00 95.12 162 ASP A C 1
ATOM 1336 O O . ASP A 1 162 ? 3.348 -9.970 -19.014 1.00 95.12 162 ASP A O 1
ATOM 1340 N N . TYR A 1 163 ? 3.282 -9.481 -21.197 1.00 93.69 163 TYR A N 1
ATOM 1341 C CA . TYR A 1 163 ? 2.455 -8.286 -21.032 1.00 93.69 163 TYR A CA 1
ATOM 1342 C C . TYR A 1 163 ? 1.130 -8.573 -20.297 1.00 93.69 163 TYR A C 1
ATOM 1344 O O . TYR A 1 163 ? 0.793 -7.884 -19.333 1.00 93.69 163 TYR A O 1
ATOM 1352 N N . LYS A 1 164 ? 0.422 -9.650 -20.672 1.00 95.00 164 LYS A N 1
ATOM 1353 C CA . LYS A 1 164 ? -0.836 -10.057 -20.020 1.00 95.00 164 LYS A CA 1
ATOM 1354 C C . LYS A 1 164 ? -0.622 -10.463 -18.560 1.00 95.00 164 LYS A C 1
ATOM 1356 O O . LYS A 1 164 ? -1.443 -10.139 -17.698 1.00 95.00 164 LYS A O 1
ATOM 1361 N N . GLY A 1 165 ? 0.496 -11.123 -18.264 1.00 96.81 165 GLY A N 1
ATOM 1362 C CA . GLY A 1 165 ? 0.928 -11.431 -16.907 1.00 96.81 165 GLY A CA 1
ATOM 1363 C C . GLY A 1 165 ? 1.180 -10.173 -16.077 1.00 96.81 165 GLY A C 1
ATOM 1364 O O . GLY A 1 165 ? 0.722 -10.103 -14.936 1.00 96.81 165 GLY A O 1
ATOM 1365 N N . TYR A 1 166 ? 1.834 -9.156 -16.646 1.00 96.38 166 TYR A N 1
ATOM 1366 C CA . TYR A 1 166 ? 2.051 -7.871 -15.974 1.00 96.38 166 TYR A CA 1
ATOM 1367 C C . TYR A 1 166 ? 0.748 -7.118 -15.702 1.00 96.38 166 TYR A C 1
ATOM 1369 O O . TYR A 1 166 ? 0.550 -6.668 -14.573 1.00 96.38 166 TYR A O 1
ATOM 1377 N N . ILE A 1 167 ? -0.166 -7.054 -16.677 1.00 94.56 167 ILE A N 1
ATOM 1378 C CA . ILE A 1 167 ? -1.508 -6.472 -16.492 1.00 94.56 167 ILE A CA 1
ATOM 1379 C C . ILE A 1 167 ? -2.218 -7.174 -15.338 1.00 94.56 167 ILE A C 1
ATOM 1381 O O . ILE A 1 167 ? -2.704 -6.540 -14.401 1.00 94.56 167 ILE A O 1
ATOM 1385 N N . THR A 1 168 ? -2.236 -8.507 -15.378 1.00 96.12 168 THR A N 1
ATOM 1386 C CA . THR A 1 168 ? -2.896 -9.320 -14.356 1.00 96.12 168 THR A CA 1
ATOM 1387 C C . THR A 1 168 ? -2.287 -9.072 -12.977 1.00 96.12 168 THR A C 1
ATOM 1389 O O . THR A 1 168 ? -3.030 -8.909 -12.010 1.00 96.12 168 THR A O 1
ATOM 1392 N N . LYS A 1 169 ? -0.950 -9.005 -12.874 1.00 95.69 169 LYS A N 1
ATOM 1393 C CA . LYS A 1 169 ? -0.239 -8.717 -11.620 1.00 95.69 169 LYS A CA 1
ATOM 1394 C C . LYS A 1 169 ? -0.627 -7.341 -11.073 1.00 95.69 169 LYS A C 1
ATOM 1396 O O . LYS A 1 169 ? -1.007 -7.268 -9.907 1.00 95.69 169 LYS A O 1
ATOM 1401 N N . ARG A 1 170 ? -0.596 -6.289 -11.901 1.00 94.69 170 ARG A N 1
ATOM 1402 C CA . ARG A 1 170 ? -0.962 -4.916 -11.512 1.00 94.69 170 ARG A CA 1
ATOM 1403 C C . ARG A 1 170 ? -2.376 -4.849 -10.938 1.00 94.69 170 ARG A C 1
ATOM 1405 O O . ARG A 1 170 ? -2.554 -4.468 -9.784 1.00 94.69 170 ARG A O 1
ATOM 1412 N N . PHE A 1 171 ? -3.373 -5.284 -11.708 1.00 95.62 171 PHE A N 1
ATOM 1413 C CA . PHE A 1 171 ? -4.771 -5.209 -11.277 1.00 95.62 171 PHE A CA 1
ATOM 1414 C C . PHE A 1 171 ? -5.053 -6.076 -10.047 1.00 95.62 171 PHE A C 1
ATOM 1416 O O . PHE A 1 171 ? -5.768 -5.639 -9.150 1.00 95.62 171 PHE A O 1
ATOM 1423 N N . ASN A 1 172 ? -4.471 -7.277 -9.956 1.00 96.19 172 ASN A N 1
ATOM 1424 C CA . ASN A 1 172 ? -4.652 -8.124 -8.776 1.00 96.19 172 ASN A CA 1
ATOM 1425 C C . ASN A 1 172 ? -4.087 -7.473 -7.507 1.00 96.19 172 ASN A C 1
ATOM 1427 O O . ASN A 1 172 ? -4.693 -7.607 -6.448 1.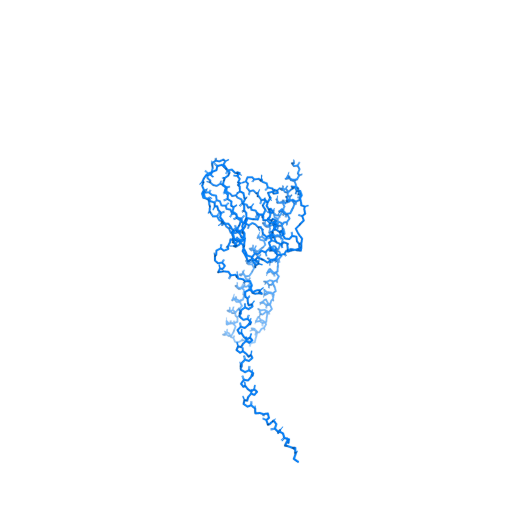00 96.19 172 ASN A O 1
ATOM 1431 N N . ILE A 1 173 ? -2.953 -6.771 -7.598 1.00 93.12 173 ILE A N 1
ATOM 1432 C CA . ILE A 1 173 ? -2.392 -6.026 -6.463 1.00 93.12 173 ILE A CA 1
ATOM 1433 C C . ILE A 1 173 ? -3.337 -4.896 -6.047 1.00 93.12 173 ILE A C 1
ATOM 1435 O O . ILE A 1 173 ? -3.675 -4.804 -4.870 1.00 93.12 173 ILE A O 1
ATOM 1439 N N . GLU A 1 174 ? -3.819 -4.085 -6.994 1.00 93.00 174 GLU A N 1
ATOM 1440 C CA . GLU A 1 174 ? -4.774 -3.004 -6.702 1.00 93.00 174 GLU A CA 1
ATOM 1441 C C . GLU A 1 174 ? -6.051 -3.542 -6.027 1.00 93.00 174 GLU A C 1
ATOM 1443 O O . GLU A 1 174 ? -6.478 -3.031 -4.993 1.00 93.00 174 GLU A O 1
ATOM 1448 N N . ILE A 1 175 ? -6.616 -4.631 -6.556 1.00 97.19 175 ILE A N 1
ATOM 1449 C CA . ILE A 1 175 ? -7.809 -5.286 -6.002 1.00 97.19 175 ILE A CA 1
ATOM 1450 C C . ILE A 1 175 ? -7.544 -5.850 -4.603 1.00 97.19 175 ILE A C 1
ATOM 1452 O O . ILE A 1 175 ? -8.393 -5.727 -3.718 1.00 97.19 175 ILE A O 1
ATOM 1456 N N . ASN A 1 176 ? -6.388 -6.478 -4.382 1.00 96.94 176 ASN A N 1
ATOM 1457 C CA . ASN A 1 176 ? -6.036 -7.020 -3.072 1.00 96.94 176 ASN A CA 1
ATOM 1458 C C . ASN A 1 176 ? -5.868 -5.910 -2.030 1.00 96.94 176 ASN A C 1
ATOM 1460 O O . ASN A 1 176 ? -6.345 -6.074 -0.912 1.00 96.94 176 ASN A O 1
ATOM 1464 N N . ASN A 1 177 ? -5.303 -4.761 -2.407 1.00 94.38 177 ASN A N 1
ATOM 1465 C CA . ASN A 1 177 ? -5.211 -3.606 -1.514 1.00 94.38 177 ASN A CA 1
ATOM 1466 C C . ASN A 1 177 ? -6.603 -3.125 -1.068 1.00 94.38 177 ASN A C 1
ATOM 1468 O O . ASN A 1 177 ? -6.813 -2.892 0.123 1.00 94.38 177 ASN A O 1
ATOM 1472 N N . TYR A 1 178 ? -7.577 -3.051 -1.986 1.00 97.25 178 TYR A N 1
ATOM 1473 C CA . TYR A 1 178 ? -8.963 -2.716 -1.628 1.00 97.25 178 TYR A CA 1
ATOM 1474 C C . TYR A 1 178 ? -9.599 -3.769 -0.713 1.00 97.25 178 TYR A C 1
ATOM 1476 O O . TYR A 1 178 ? -10.266 -3.422 0.260 1.00 97.25 178 TYR A O 1
ATOM 1484 N N . LYS A 1 179 ? -9.364 -5.062 -0.967 1.00 98.12 179 LYS A N 1
ATOM 1485 C CA . LYS A 1 179 ? -9.856 -6.147 -0.099 1.00 98.12 179 LYS A CA 1
ATOM 1486 C C . LYS A 1 179 ? -9.255 -6.087 1.307 1.00 98.12 179 LYS A C 1
ATOM 1488 O O . LYS A 1 179 ? -9.962 -6.336 2.285 1.00 98.12 179 LYS A O 1
ATOM 1493 N N . ASP A 1 180 ? -7.977 -5.741 1.421 1.00 97.69 180 ASP A N 1
ATOM 1494 C CA . ASP A 1 180 ? -7.307 -5.566 2.709 1.00 97.69 180 ASP A CA 1
ATOM 1495 C C . ASP A 1 180 ? -7.874 -4.373 3.487 1.00 97.69 180 ASP A C 1
ATOM 1497 O O . ASP A 1 180 ? -8.029 -4.451 4.708 1.00 97.69 180 ASP A O 1
ATOM 1501 N N . GLU A 1 181 ? -8.214 -3.283 2.799 1.00 96.88 181 GLU A N 1
ATOM 1502 C CA . GLU A 1 181 ? -8.879 -2.122 3.395 1.00 96.88 181 GLU A CA 1
ATOM 1503 C C . GLU A 1 181 ? -10.294 -2.462 3.883 1.00 96.88 181 GLU A C 1
ATOM 1505 O O . GLU A 1 181 ? -10.609 -2.210 5.047 1.00 96.88 181 GLU A O 1
ATOM 1510 N N . ILE A 1 182 ? -11.091 -3.167 3.072 1.00 98.38 182 ILE A N 1
ATOM 1511 C CA . ILE A 1 182 ? -12.401 -3.701 3.485 1.00 98.38 182 ILE A CA 1
ATOM 1512 C C . ILE A 1 182 ? -12.257 -4.574 4.740 1.00 98.38 182 ILE A C 1
ATOM 1514 O O . ILE A 1 182 ? -12.991 -4.402 5.711 1.00 98.38 182 ILE A O 1
ATOM 1518 N N . SER A 1 183 ? -11.277 -5.482 4.766 1.00 98.50 183 SER A N 1
ATOM 1519 C CA . SER A 1 183 ? -11.024 -6.362 5.917 1.00 98.50 183 SER A CA 1
ATOM 1520 C C . SER A 1 183 ? -10.677 -5.583 7.193 1.00 98.50 183 SER A C 1
ATOM 1522 O O . SER A 1 183 ? -11.086 -5.969 8.292 1.00 98.50 183 SER A O 1
ATOM 1524 N N . LYS A 1 184 ? -9.935 -4.473 7.077 1.00 98.31 184 LYS A N 1
ATOM 1525 C CA . LYS A 1 184 ? -9.642 -3.577 8.209 1.00 98.31 184 LYS A CA 1
ATOM 1526 C C . LYS A 1 184 ? -10.901 -2.856 8.689 1.00 98.31 184 LYS A C 1
ATOM 1528 O O . LYS A 1 184 ? -11.146 -2.847 9.896 1.00 98.31 184 LYS A O 1
ATOM 1533 N N . ASN A 1 185 ? -11.705 -2.322 7.772 1.00 98.25 185 ASN A N 1
ATOM 1534 C CA . ASN A 1 185 ? -12.947 -1.622 8.102 1.00 98.25 185 ASN A CA 1
ATOM 1535 C C . ASN A 1 185 ? -13.954 -2.561 8.784 1.00 98.25 185 ASN A C 1
ATOM 1537 O O . ASN A 1 185 ? -14.513 -2.211 9.822 1.00 98.25 185 ASN A O 1
ATOM 1541 N N . GLU A 1 186 ? -14.100 -3.795 8.296 1.00 98.44 186 GLU A N 1
ATOM 1542 C CA . GLU A 1 186 ? -14.963 -4.803 8.927 1.00 98.44 186 GLU A CA 1
ATOM 1543 C C . GLU A 1 186 ? -14.495 -5.188 10.338 1.00 98.44 186 GLU A C 1
ATOM 1545 O O . GLU A 1 186 ? -15.303 -5.317 11.261 1.00 98.44 186 GLU A O 1
ATOM 1550 N N . LYS A 1 187 ? -13.181 -5.315 10.563 1.00 98.56 187 LYS A N 1
ATOM 1551 C CA . LYS A 1 187 ? -12.642 -5.557 11.913 1.00 98.56 187 LYS A CA 1
ATOM 1552 C C . LYS A 1 187 ? -12.952 -4.406 12.870 1.00 98.56 187 LYS A C 1
ATOM 1554 O O . LYS A 1 187 ? -13.297 -4.664 14.026 1.00 98.56 187 LYS A O 1
ATOM 1559 N N . GLU A 1 188 ? -12.849 -3.161 12.410 1.00 98.00 188 GLU A N 1
ATOM 1560 C CA . GLU A 1 188 ? -13.188 -1.995 13.232 1.00 98.00 188 GLU A CA 1
ATOM 1561 C C . GLU A 1 188 ? -14.692 -1.942 13.530 1.00 98.00 188 GLU A C 1
ATOM 1563 O O . GLU A 1 188 ? -15.070 -1.730 14.682 1.00 98.00 188 GLU A O 1
ATOM 1568 N N . LYS A 1 189 ? -15.560 -2.253 12.556 1.00 98.38 189 LYS A N 1
ATOM 1569 C CA . LYS A 1 189 ? -17.008 -2.392 12.788 1.00 98.38 189 LYS A CA 1
ATOM 1570 C C . LYS A 1 189 ? -17.324 -3.437 13.856 1.00 98.38 189 LYS A C 1
ATOM 1572 O O . LYS A 1 189 ? -18.124 -3.175 14.753 1.00 98.38 189 LYS A O 1
ATOM 1577 N N . ILE A 1 190 ? -16.698 -4.615 13.800 1.00 98.50 190 ILE A N 1
ATOM 1578 C CA . ILE A 1 190 ? -16.891 -5.672 14.810 1.00 98.50 190 ILE A CA 1
ATOM 1579 C C . ILE A 1 190 ? -16.504 -5.166 16.205 1.00 98.50 190 ILE A C 1
ATOM 1581 O O . ILE A 1 190 ? -17.231 -5.391 17.176 1.00 98.50 190 ILE A O 1
ATOM 1585 N N . LYS A 1 191 ? -15.376 -4.456 16.314 1.00 98.50 191 LYS A N 1
ATOM 1586 C CA . LYS A 1 191 ? -14.916 -3.867 17.575 1.00 98.50 191 LYS A CA 1
ATOM 1587 C C . LYS A 1 191 ? -15.900 -2.817 18.103 1.00 98.50 191 LYS A C 1
ATOM 1589 O O . LYS A 1 191 ? -16.287 -2.899 19.266 1.00 98.50 191 LYS A O 1
ATOM 1594 N N . LEU A 1 192 ? -16.341 -1.885 17.258 1.00 97.50 192 LEU A N 1
ATOM 1595 C CA . LEU A 1 192 ? -17.310 -0.847 17.620 1.00 97.50 192 LEU A CA 1
ATOM 1596 C C . LEU A 1 192 ? -18.646 -1.444 18.080 1.00 97.50 192 LEU A C 1
ATOM 1598 O O . LEU A 1 192 ? -19.177 -1.030 19.107 1.00 97.50 192 LEU A O 1
ATOM 1602 N N . ASN A 1 193 ? -19.152 -2.463 17.381 1.00 98.44 193 ASN A N 1
ATOM 1603 C CA . ASN A 1 193 ? -20.376 -3.166 17.770 1.00 98.44 193 ASN A CA 1
ATOM 1604 C C . ASN A 1 193 ? -20.242 -3.871 19.126 1.00 98.44 193 ASN A C 1
ATOM 1606 O O . ASN A 1 193 ? -21.165 -3.832 19.938 1.00 98.44 193 ASN A O 1
ATOM 1610 N N . LYS A 1 194 ? -19.082 -4.476 19.410 1.00 98.44 194 LYS A N 1
ATOM 1611 C CA . LYS A 1 194 ? -18.809 -5.059 20.729 1.00 98.44 194 LYS A CA 1
ATOM 1612 C C . LYS A 1 194 ? -18.813 -3.991 21.825 1.00 98.44 194 LYS A C 1
ATOM 1614 O O . LYS A 1 194 ? -19.411 -4.208 22.872 1.00 98.44 194 LYS A O 1
ATOM 1619 N N . GLU A 1 195 ? -18.166 -2.850 21.591 1.00 97.69 195 GLU A N 1
ATOM 1620 C CA . GLU A 1 195 ? -18.160 -1.729 22.540 1.00 97.69 195 GLU A CA 1
ATOM 1621 C C . GLU A 1 195 ? -19.576 -1.195 22.796 1.00 97.69 195 GLU A C 1
ATOM 1623 O O . GLU A 1 195 ? -19.938 -0.988 23.951 1.00 97.69 195 GLU A O 1
ATOM 1628 N N . ILE A 1 196 ? -20.395 -1.036 21.750 1.00 97.94 196 ILE A N 1
ATOM 1629 C CA . ILE A 1 196 ? -21.810 -0.654 21.880 1.00 97.94 196 ILE A CA 1
ATOM 1630 C C . ILE A 1 196 ? -22.559 -1.656 22.765 1.00 97.94 196 ILE A C 1
ATOM 1632 O O . ILE A 1 196 ? -23.251 -1.238 23.690 1.00 97.94 196 ILE A O 1
ATOM 1636 N N . GLY A 1 197 ? -22.382 -2.960 22.535 1.00 97.31 197 GLY A N 1
ATOM 1637 C CA . GLY A 1 197 ? -23.027 -4.000 23.340 1.00 97.31 197 GLY A CA 1
ATOM 1638 C C . GLY A 1 197 ? -22.642 -3.955 24.824 1.00 97.31 197 GLY A C 1
ATOM 1639 O O . GLY A 1 197 ? -23.492 -4.172 25.685 1.00 97.31 197 GLY A O 1
ATOM 1640 N N . GLU A 1 198 ? -21.388 -3.635 25.155 1.00 97.94 198 GLU A N 1
ATOM 1641 C CA . GLU A 1 198 ? -20.970 -3.453 26.554 1.00 97.94 198 GLU A CA 1
ATOM 1642 C C . GLU A 1 198 ? -21.552 -2.174 27.175 1.00 97.94 198 GLU A C 1
ATOM 1644 O O . GLU A 1 198 ? -21.994 -2.201 28.324 1.00 97.94 198 GLU A O 1
ATOM 1649 N N . ILE A 1 199 ? -21.627 -1.073 26.417 1.00 96.94 199 ILE A N 1
ATOM 1650 C CA . ILE A 1 199 ? -22.271 0.164 26.887 1.00 96.94 199 ILE A CA 1
ATOM 1651 C C . ILE A 1 199 ? -23.766 -0.075 27.146 1.00 96.94 199 ILE A C 1
ATOM 1653 O O . ILE A 1 199 ? -24.288 0.371 28.165 1.00 96.94 199 ILE A O 1
ATOM 1657 N N . GLN A 1 200 ? -24.452 -0.821 26.276 1.00 97.62 200 GLN A N 1
ATOM 1658 C CA . GLN A 1 200 ? -25.867 -1.167 26.448 1.00 97.62 200 GLN A CA 1
ATOM 1659 C C . GLN A 1 200 ? -26.115 -1.979 27.727 1.00 97.62 200 GLN A C 1
ATOM 1661 O O . GLN A 1 200 ? -27.021 -1.646 28.488 1.00 97.62 200 GLN A O 1
ATOM 1666 N N . LYS A 1 201 ? -25.270 -2.975 28.027 1.00 97.75 201 LYS A N 1
ATOM 1667 C CA . LYS A 1 201 ? -25.347 -3.724 29.296 1.00 97.75 201 LYS A CA 1
ATOM 1668 C C . LYS A 1 201 ? -25.162 -2.821 30.516 1.00 97.75 201 LYS A C 1
ATOM 1670 O O . LYS A 1 201 ? -25.817 -3.014 31.538 1.00 97.75 201 LYS A O 1
ATOM 1675 N N . GLU A 1 202 ? -24.258 -1.847 30.432 1.00 95.44 202 GLU A N 1
ATOM 1676 C CA . GLU A 1 202 ? -24.017 -0.911 31.530 1.00 95.44 202 GLU A CA 1
ATOM 1677 C C . GLU A 1 202 ? -25.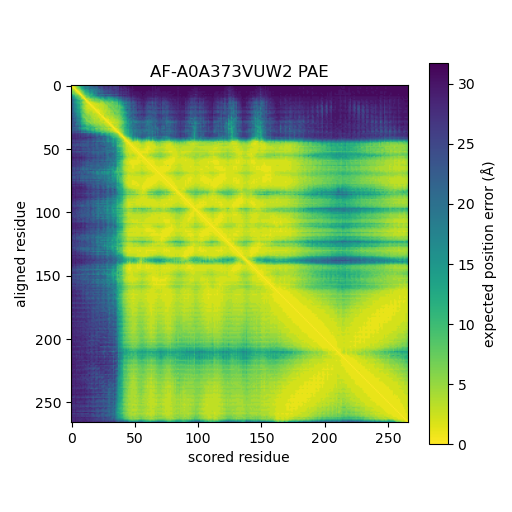203 0.041 31.738 1.00 95.44 202 GLU A C 1
ATOM 1679 O O . GLU A 1 202 ? -25.596 0.275 32.881 1.00 95.44 202 GLU A O 1
ATOM 1684 N N . ILE A 1 203 ? -25.829 0.516 30.655 1.00 96.81 203 ILE A N 1
ATOM 1685 C CA . ILE A 1 203 ? -27.087 1.276 30.714 1.00 96.81 203 ILE A CA 1
ATOM 1686 C C . ILE A 1 203 ? -28.170 0.447 31.415 1.00 96.81 203 ILE A C 1
ATOM 1688 O O . ILE A 1 203 ? -28.780 0.928 32.367 1.00 96.81 203 ILE A O 1
ATOM 1692 N N . GLU A 1 204 ? -28.367 -0.815 31.021 1.00 97.12 204 GLU A N 1
ATOM 1693 C CA . GLU A 1 204 ? -29.334 -1.712 31.673 1.00 97.12 204 GLU A CA 1
ATOM 1694 C C . GLU A 1 204 ? -29.040 -1.883 33.171 1.00 97.12 204 GLU A C 1
ATOM 1696 O O . GLU A 1 204 ? -29.948 -1.842 34.005 1.00 97.12 204 GLU A O 1
ATOM 1701 N N . ARG A 1 205 ? -27.761 -2.023 33.542 1.00 95.19 205 ARG A N 1
ATOM 1702 C CA . ARG A 1 205 ? -27.327 -2.126 34.941 1.00 95.19 205 ARG A CA 1
ATOM 1703 C C . ARG A 1 205 ? -27.614 -0.846 35.730 1.00 95.19 205 ARG A C 1
ATOM 1705 O O . ARG A 1 205 ? -27.922 -0.930 36.921 1.00 95.19 205 ARG A O 1
ATOM 1712 N N . LEU A 1 206 ? -27.441 0.329 35.125 1.00 93.94 206 LEU A N 1
ATOM 1713 C CA . LEU A 1 206 ? -27.755 1.617 35.751 1.00 93.94 206 LEU A CA 1
ATOM 1714 C C . LEU A 1 206 ? -29.267 1.774 35.937 1.00 93.94 206 LEU A C 1
ATOM 1716 O O . LEU A 1 206 ? -29.703 2.086 37.045 1.00 93.94 206 LEU A O 1
ATOM 1720 N N . GLU A 1 207 ? -30.061 1.437 34.920 1.00 93.94 207 GLU A N 1
ATOM 1721 C CA . GLU A 1 207 ? -31.527 1.463 34.992 1.00 93.94 207 GLU A CA 1
ATOM 1722 C C . GLU A 1 207 ? -32.077 0.537 36.082 1.00 93.94 207 GLU A C 1
ATOM 1724 O O . GLU A 1 207 ? -32.933 0.931 36.873 1.00 93.94 207 GLU A O 1
ATOM 1729 N N . GLN A 1 208 ? -31.531 -0.674 36.217 1.00 94.81 208 GLN A N 1
ATOM 1730 C CA . GLN A 1 208 ? -31.926 -1.585 37.295 1.00 94.81 208 GLN A CA 1
ATOM 1731 C C . GLN A 1 208 ? -31.558 -1.060 38.689 1.00 94.81 208 GLN A C 1
ATOM 1733 O O . GLN A 1 208 ? -32.290 -1.305 39.646 1.00 94.81 208 GLN A O 1
ATOM 1738 N N . LYS A 1 209 ? -30.438 -0.339 38.840 1.00 93.38 209 LYS A N 1
ATOM 1739 C CA . LYS A 1 209 ? -30.028 0.225 40.139 1.00 93.38 209 LYS A CA 1
ATOM 1740 C C . LYS A 1 209 ? -30.845 1.449 40.548 1.00 93.38 209 LYS A C 1
ATOM 1742 O O . LYS A 1 209 ? -31.003 1.666 41.751 1.00 93.38 209 LYS A O 1
ATOM 1747 N N . LYS A 1 210 ? -31.407 2.199 39.593 1.00 91.94 210 LYS A N 1
ATOM 1748 C CA . LYS A 1 210 ? -32.220 3.402 39.855 1.00 91.94 210 LYS A CA 1
ATOM 1749 C C . LYS A 1 210 ? -33.393 3.167 40.804 1.00 91.94 210 LYS A C 1
ATOM 1751 O O . LYS A 1 210 ? -33.800 4.088 41.510 1.00 91.94 210 LYS A O 1
ATOM 1756 N N . ILE A 1 211 ? -33.911 1.940 40.892 1.00 91.94 211 ILE A N 1
ATOM 1757 C CA . ILE A 1 211 ? -35.020 1.605 41.802 1.00 91.94 211 ILE A CA 1
ATOM 1758 C C . ILE A 1 211 ? -34.646 1.711 43.290 1.00 91.94 211 ILE A C 1
ATOM 1760 O O . ILE A 1 211 ? -35.533 1.876 44.123 1.00 91.94 211 ILE A O 1
ATOM 1764 N N . TYR A 1 212 ? -33.354 1.638 43.627 1.00 90.94 212 TYR A N 1
ATOM 1765 C CA . TYR A 1 212 ? -32.847 1.702 45.004 1.00 90.94 212 TYR A CA 1
ATOM 1766 C C . TYR A 1 212 ? -32.142 3.026 45.332 1.00 90.94 212 TYR A C 1
ATOM 1768 O O . TYR A 1 212 ? -31.521 3.142 46.385 1.00 90.94 212 TYR A O 1
ATOM 1776 N N . GLN A 1 213 ? -32.208 4.004 44.429 1.00 92.44 213 GLN A N 1
ATOM 1777 C CA . GLN A 1 213 ? -31.502 5.278 44.536 1.00 92.44 213 GLN A CA 1
ATOM 1778 C C . GLN A 1 213 ? -32.401 6.400 45.062 1.00 92.44 213 GLN A C 1
ATOM 1780 O O . GLN A 1 213 ? -33.619 6.413 44.851 1.00 92.44 213 GLN A O 1
ATOM 1785 N N . THR A 1 214 ? -31.778 7.376 45.716 1.00 95.69 214 THR A N 1
ATOM 1786 C CA . THR A 1 214 ? -32.390 8.670 46.035 1.00 95.69 214 THR A CA 1
ATOM 1787 C C . THR A 1 214 ? -32.606 9.506 44.771 1.00 95.69 214 THR A C 1
ATOM 1789 O O . THR A 1 214 ? -32.072 9.202 43.707 1.00 95.69 214 THR A O 1
ATOM 1792 N N . GLU A 1 215 ? -33.385 10.584 44.866 1.00 95.12 215 GLU A N 1
ATOM 1793 C CA . GLU A 1 215 ? -33.685 11.429 43.702 1.00 95.12 215 GLU A CA 1
ATOM 1794 C C . GLU A 1 215 ? -32.431 12.063 43.082 1.00 95.12 215 GLU A C 1
ATOM 1796 O O . GLU A 1 215 ? -32.301 12.104 41.862 1.00 95.12 215 GLU A O 1
ATOM 1801 N N . GLN A 1 216 ? -31.473 12.486 43.912 1.00 93.06 216 GLN A N 1
ATOM 1802 C CA . GLN A 1 216 ? -30.208 13.036 43.422 1.00 93.06 216 GLN A CA 1
ATOM 1803 C C . GLN A 1 216 ? -29.381 11.974 42.679 1.00 93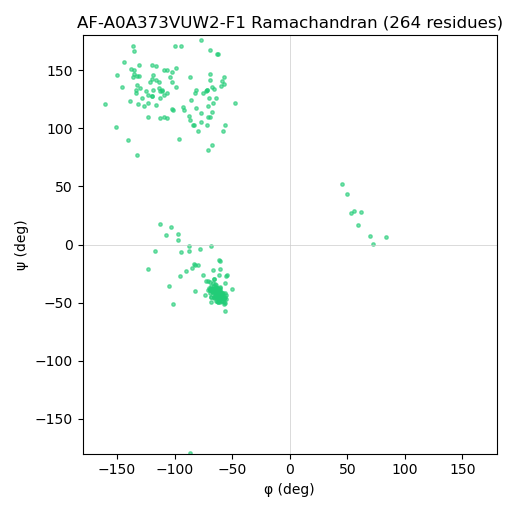.06 216 GLN A C 1
ATOM 1805 O O . GLN A 1 216 ? -28.902 12.222 41.580 1.00 93.06 216 GLN A O 1
ATOM 1810 N N . GLU A 1 217 ? -29.268 10.765 43.234 1.00 92.81 217 GLU A N 1
ATOM 1811 C CA . GLU A 1 217 ? -28.525 9.663 42.602 1.00 92.81 217 GLU A CA 1
ATOM 1812 C C . GLU A 1 217 ? -29.179 9.179 41.297 1.00 92.81 217 GLU A C 1
ATOM 1814 O O . GLU A 1 217 ? -28.484 8.715 40.387 1.00 92.81 217 GLU A O 1
ATOM 1819 N N . LYS A 1 218 ? -30.510 9.292 41.184 1.00 93.25 218 LYS A N 1
ATOM 1820 C CA . LYS A 1 218 ? -31.226 9.027 39.930 1.00 93.25 218 LYS A CA 1
ATOM 1821 C C . LYS A 1 218 ? -30.864 10.047 38.858 1.00 93.25 218 LYS A C 1
ATOM 1823 O O . LYS A 1 218 ? -30.571 9.632 37.744 1.00 93.25 218 LYS A O 1
ATOM 1828 N N . GLN A 1 219 ? -30.825 11.339 39.196 1.00 94.31 219 GLN A N 1
ATOM 1829 C CA . GLN A 1 219 ? -30.397 12.385 38.259 1.00 94.31 219 GLN A CA 1
ATOM 1830 C C . GLN A 1 219 ? -28.960 12.158 37.776 1.00 94.31 219 GLN A C 1
ATOM 1832 O O . GLN A 1 219 ? -28.691 12.254 36.579 1.00 94.31 219 GLN A O 1
ATOM 1837 N N . ASP A 1 220 ? -28.052 11.786 38.682 1.00 92.56 220 ASP A N 1
ATOM 1838 C CA . ASP A 1 220 ? -26.670 11.457 38.321 1.00 92.56 220 ASP A CA 1
ATOM 1839 C C . ASP A 1 220 ? -26.618 10.238 37.379 1.00 92.56 220 ASP A C 1
ATOM 1841 O O . ASP A 1 220 ? -25.900 10.236 36.377 1.00 92.56 220 ASP A O 1
ATOM 1845 N N . SER A 1 221 ? -27.427 9.209 37.658 1.00 92.88 221 SER A N 1
ATOM 1846 C CA . SER A 1 221 ? -27.527 8.014 36.810 1.00 92.88 221 SER A CA 1
ATOM 1847 C C . SER A 1 221 ? -28.113 8.327 35.429 1.00 92.88 221 SER A C 1
ATOM 1849 O O . SER A 1 221 ? -27.619 7.803 34.432 1.00 92.88 221 SER A O 1
ATOM 1851 N N . ASP A 1 222 ? -29.110 9.210 35.348 1.00 94.81 222 ASP A N 1
ATOM 1852 C CA . ASP A 1 222 ? -29.690 9.675 34.083 1.00 94.81 222 ASP A CA 1
ATOM 1853 C C . ASP A 1 222 ? -28.671 10.453 33.243 1.00 94.81 222 ASP A C 1
ATOM 1855 O O . ASP A 1 222 ? -28.606 10.265 32.027 1.00 94.81 222 ASP A O 1
ATOM 1859 N N . SER A 1 223 ? -27.822 11.267 33.880 1.00 94.12 223 SER A N 1
ATOM 1860 C CA . SER A 1 223 ? -26.720 11.954 33.195 1.00 94.12 223 SER A CA 1
ATOM 1861 C C . SER A 1 223 ? -25.736 10.955 32.581 1.00 94.12 223 SER A C 1
ATOM 1863 O O . SER A 1 223 ? -25.414 11.055 31.396 1.00 94.12 223 SER A O 1
ATOM 1865 N N . LEU A 1 224 ? -25.314 9.941 33.347 1.00 95.25 224 LEU A N 1
ATOM 1866 C CA . LEU A 1 224 ? -24.413 8.890 32.858 1.00 95.25 224 LEU A CA 1
ATOM 1867 C C . LEU A 1 224 ? -25.026 8.086 31.702 1.00 95.25 224 LEU A C 1
ATOM 1869 O O . LEU A 1 224 ? -24.338 7.771 30.732 1.00 95.25 224 LEU A O 1
ATOM 1873 N N . ILE A 1 225 ? -26.323 7.774 31.773 1.00 96.06 225 ILE A N 1
ATOM 1874 C CA . ILE A 1 225 ? -27.050 7.104 30.684 1.00 96.06 225 ILE A CA 1
ATOM 1875 C C . ILE A 1 225 ? -27.114 8.004 29.442 1.00 96.06 225 ILE A C 1
ATOM 1877 O O . ILE A 1 225 ? -26.936 7.523 28.321 1.00 96.06 225 ILE A O 1
ATOM 1881 N N . GLY A 1 226 ? -27.323 9.311 29.616 1.00 92.75 226 GLY A N 1
ATOM 1882 C CA . GLY A 1 226 ? -27.272 10.292 28.532 1.00 92.75 226 GLY A CA 1
ATOM 1883 C C . GLY A 1 226 ? -25.917 10.310 27.817 1.00 92.75 226 GLY A C 1
ATOM 1884 O O . GLY A 1 226 ? -25.863 10.208 26.589 1.00 92.75 226 GLY A O 1
ATOM 1885 N N . GLU A 1 227 ? -24.819 10.361 28.573 1.00 94.31 227 GLU A N 1
ATOM 1886 C CA . GLU A 1 227 ? -23.451 10.289 28.041 1.00 94.31 227 GLU A CA 1
ATOM 1887 C C . GLU A 1 227 ? -23.180 8.963 27.312 1.00 94.31 227 GLU A C 1
ATOM 1889 O O . GLU A 1 227 ? -22.611 8.943 26.215 1.00 94.31 227 GLU A O 1
ATOM 1894 N N . ALA A 1 228 ? -23.633 7.846 27.886 1.00 95.62 228 ALA A N 1
ATOM 1895 C CA . ALA A 1 228 ? -23.511 6.520 27.292 1.00 95.62 228 ALA A CA 1
ATOM 1896 C C . ALA A 1 228 ? -24.264 6.417 25.952 1.00 95.62 228 ALA A C 1
ATOM 1898 O O . ALA A 1 228 ? -23.705 5.934 24.964 1.00 95.62 228 ALA A O 1
ATOM 1899 N N . ASN A 1 229 ? -25.493 6.936 25.879 1.00 96.81 229 ASN A N 1
ATOM 1900 C CA . ASN A 1 229 ? -26.281 6.983 24.644 1.00 96.81 229 ASN A CA 1
ATOM 1901 C C . ASN A 1 229 ? -25.633 7.867 23.571 1.00 96.81 229 ASN A C 1
ATOM 1903 O O . ASN A 1 229 ? -25.600 7.494 22.396 1.00 96.81 229 ASN A O 1
ATOM 1907 N N . TYR A 1 230 ? -25.059 9.007 23.960 1.00 93.44 230 TYR A N 1
ATOM 1908 C CA . TYR A 1 230 ? -24.296 9.850 23.039 1.00 93.44 230 TYR A CA 1
ATOM 1909 C C . TYR A 1 230 ? -23.067 9.116 22.469 1.00 93.44 230 TYR A C 1
ATOM 1911 O O . TYR A 1 230 ? -22.792 9.178 21.265 1.00 93.44 230 TYR A O 1
ATOM 1919 N N . SER A 1 231 ? -22.357 8.362 23.314 1.00 95.31 231 SER A N 1
ATOM 1920 C CA . SER A 1 231 ? -21.233 7.516 22.895 1.00 95.31 231 SER A CA 1
ATOM 1921 C C . SER A 1 231 ? -21.668 6.427 21.908 1.00 95.31 231 SER A C 1
ATOM 1923 O O . SER A 1 231 ? -21.020 6.252 20.872 1.00 95.31 231 SER A O 1
ATOM 1925 N N . ILE A 1 232 ? -22.794 5.745 22.166 1.00 97.50 232 ILE A N 1
ATOM 1926 C CA . ILE A 1 232 ? -23.386 4.774 21.230 1.00 97.50 232 ILE A CA 1
ATOM 1927 C C . ILE A 1 232 ? -23.675 5.439 19.883 1.00 97.50 232 ILE A C 1
ATOM 1929 O O . ILE A 1 232 ? -23.217 4.936 18.860 1.00 97.50 232 ILE A O 1
ATOM 1933 N N . SER A 1 233 ? -24.362 6.586 19.876 1.00 96.94 233 SER A N 1
ATOM 1934 C CA . SER A 1 233 ? -24.714 7.288 18.635 1.00 96.94 233 SER A CA 1
ATOM 1935 C C . SER A 1 233 ? -23.479 7.668 17.813 1.00 96.94 233 SER A C 1
ATOM 1937 O O . SER A 1 233 ? -23.444 7.467 16.600 1.00 96.94 233 SER A O 1
ATOM 1939 N N . THR A 1 234 ? -22.419 8.142 18.474 1.00 95.69 234 THR A N 1
ATOM 1940 C CA . THR A 1 234 ? -21.153 8.483 17.807 1.00 95.69 234 THR A CA 1
ATOM 1941 C C . THR A 1 234 ? -20.500 7.254 17.168 1.00 95.69 234 THR A C 1
ATOM 1943 O O . THR A 1 234 ? -19.992 7.325 16.048 1.00 95.69 234 THR A O 1
ATOM 1946 N N . LYS A 1 235 ? -20.517 6.109 17.862 1.00 97.31 235 LYS A N 1
ATOM 1947 C CA . LYS A 1 235 ? -19.973 4.849 17.335 1.00 97.31 235 LYS A CA 1
ATOM 1948 C C . LYS A 1 235 ? -20.815 4.298 16.186 1.00 97.31 235 LYS A C 1
ATOM 1950 O O . LYS A 1 235 ? -20.238 3.820 15.216 1.00 97.31 235 LYS A O 1
ATOM 1955 N N . GLN A 1 236 ? -22.141 4.403 16.268 1.00 98.12 236 GLN A N 1
ATOM 1956 C CA . GLN A 1 236 ? -23.059 4.015 15.192 1.00 98.12 236 GLN A CA 1
ATOM 1957 C C . GLN A 1 236 ? -22.807 4.830 13.926 1.00 98.12 236 GLN A C 1
ATOM 1959 O O . GLN A 1 236 ? -22.620 4.244 12.867 1.00 98.12 236 GLN A O 1
ATOM 1964 N N . LYS A 1 237 ? -22.663 6.154 14.051 1.00 96.62 237 LYS A N 1
ATOM 1965 C CA . LYS A 1 237 ? -22.296 7.007 12.916 1.00 96.62 237 LYS A CA 1
ATOM 1966 C C . LYS A 1 237 ? -20.984 6.566 12.262 1.00 96.62 237 LYS A C 1
ATOM 1968 O O . LYS A 1 237 ? -20.886 6.501 11.046 1.00 96.62 237 LYS A O 1
ATOM 1973 N N . LYS A 1 238 ? -19.977 6.204 13.063 1.00 96.31 238 LYS A N 1
ATOM 1974 C CA . LYS A 1 238 ? -18.713 5.699 12.515 1.00 96.31 238 LYS A CA 1
ATOM 1975 C C . LYS A 1 238 ? -18.860 4.343 11.814 1.00 96.31 238 LYS A C 1
ATOM 1977 O O . LYS A 1 238 ? -18.135 4.084 10.863 1.00 96.31 238 LYS A O 1
ATOM 1982 N N . ILE A 1 239 ? -19.764 3.478 12.275 1.00 98.00 239 ILE A N 1
ATOM 1983 C CA . ILE A 1 239 ? -20.091 2.229 11.573 1.00 98.00 239 ILE A CA 1
ATOM 1984 C C . ILE A 1 239 ? -20.735 2.540 10.216 1.00 98.00 239 ILE A C 1
ATOM 1986 O O . ILE A 1 239 ? -20.321 1.946 9.228 1.00 98.00 239 ILE A O 1
ATOM 1990 N N . GLU A 1 240 ? -21.666 3.495 10.157 1.00 97.94 240 GLU A N 1
ATOM 1991 C CA . GLU A 1 240 ? -22.294 3.936 8.902 1.00 97.94 240 GLU A CA 1
ATOM 1992 C C . GLU A 1 240 ? -21.261 4.495 7.910 1.00 97.94 240 GLU A C 1
ATOM 1994 O O . GLU A 1 240 ? -21.273 4.118 6.740 1.00 97.94 240 GLU A O 1
ATOM 1999 N N . ASP A 1 241 ? -20.323 5.327 8.379 1.00 96.81 241 ASP A N 1
ATOM 2000 C CA . ASP A 1 241 ? -19.217 5.835 7.555 1.00 96.81 241 ASP A CA 1
ATOM 2001 C C . ASP A 1 241 ? -18.364 4.681 6.988 1.00 96.81 241 ASP A C 1
ATOM 2003 O O . ASP A 1 241 ? -18.082 4.638 5.791 1.00 96.81 241 ASP A O 1
ATOM 2007 N N . LEU A 1 242 ? -18.016 3.694 7.825 1.00 97.25 242 LEU A N 1
ATOM 2008 C CA . LEU A 1 242 ? -17.265 2.509 7.394 1.00 97.25 242 LEU A CA 1
ATOM 2009 C C . LEU A 1 242 ? -18.051 1.648 6.391 1.00 97.25 242 LEU A C 1
ATOM 2011 O O . LEU A 1 242 ? -17.443 1.065 5.495 1.00 97.25 242 LEU A O 1
ATOM 2015 N N . ASP A 1 243 ? -19.375 1.549 6.527 1.00 98.19 243 ASP A N 1
ATOM 2016 C CA . ASP A 1 243 ? -20.238 0.824 5.588 1.00 98.19 243 ASP A CA 1
ATOM 2017 C C . ASP A 1 243 ? -20.275 1.492 4.209 1.00 98.19 243 ASP A C 1
ATOM 2019 O O . ASP A 1 243 ? -20.189 0.799 3.191 1.00 98.19 243 ASP A O 1
ATOM 2023 N N . MET A 1 244 ? -20.339 2.827 4.161 1.00 97.69 244 MET A N 1
ATOM 2024 C CA . MET A 1 244 ? -20.235 3.576 2.904 1.00 97.69 244 MET A CA 1
ATOM 2025 C C . MET A 1 244 ? -18.873 3.364 2.234 1.00 97.69 244 MET A C 1
ATOM 2027 O O . MET A 1 244 ? -18.820 3.082 1.036 1.00 97.69 244 MET A O 1
ATOM 2031 N N . ASP A 1 245 ? -17.782 3.429 3.003 1.00 96.81 245 ASP A N 1
ATOM 2032 C CA . ASP A 1 245 ? -16.430 3.191 2.486 1.00 96.81 245 ASP A CA 1
ATOM 2033 C C . ASP A 1 245 ? -16.285 1.767 1.924 1.00 96.81 245 ASP A C 1
ATOM 2035 O O . ASP A 1 245 ? -15.714 1.562 0.852 1.00 96.81 245 ASP A O 1
ATOM 2039 N N . ILE A 1 246 ? -16.834 0.761 2.616 1.00 98.25 246 ILE A N 1
ATOM 2040 C CA . ILE A 1 246 ? -16.830 -0.632 2.146 1.00 98.25 246 ILE A CA 1
ATOM 2041 C C . ILE A 1 246 ? -17.628 -0.779 0.844 1.00 98.25 246 ILE A C 1
ATOM 2043 O O . ILE A 1 246 ? -17.194 -1.507 -0.053 1.00 98.25 246 ILE A O 1
ATOM 2047 N N . ALA A 1 247 ? -18.780 -0.117 0.715 1.00 98.50 247 ALA A N 1
ATOM 2048 C CA . ALA A 1 247 ? -19.577 -0.156 -0.510 1.00 98.50 247 ALA A CA 1
ATOM 2049 C C . ALA A 1 247 ? -18.801 0.430 -1.705 1.00 98.50 247 ALA A C 1
ATOM 2051 O O . ALA A 1 247 ? -18.647 -0.250 -2.721 1.00 98.50 247 ALA A O 1
ATOM 2052 N N . GLU A 1 248 ? -18.215 1.618 -1.543 1.00 97.94 248 GLU A N 1
ATOM 2053 C CA . GLU A 1 248 ? -17.374 2.277 -2.555 1.00 97.94 248 GLU A CA 1
ATOM 2054 C C . GLU A 1 248 ? -16.174 1.401 -2.961 1.00 97.94 248 GLU A C 1
ATOM 2056 O O . GLU A 1 248 ? -15.878 1.229 -4.146 1.00 97.94 248 GLU A O 1
ATOM 2061 N N . LEU A 1 249 ? -15.479 0.791 -1.994 1.00 97.75 249 LEU A N 1
ATOM 2062 C CA . LEU A 1 249 ? -14.350 -0.102 -2.276 1.00 97.75 249 LEU A CA 1
ATOM 2063 C C . LEU A 1 249 ? -14.780 -1.343 -3.073 1.00 97.75 249 LEU A C 1
ATOM 2065 O O . LEU A 1 249 ? -14.055 -1.778 -3.970 1.00 97.75 249 LEU A O 1
ATOM 2069 N N . ASN A 1 250 ? -15.960 -1.901 -2.791 1.00 98.38 250 ASN A N 1
ATOM 2070 C CA . ASN A 1 250 ? -16.503 -3.020 -3.562 1.00 98.38 250 ASN A CA 1
ATOM 2071 C C . ASN A 1 250 ? -16.845 -2.618 -5.004 1.00 98.38 250 ASN A C 1
ATOM 2073 O O . ASN A 1 250 ? -16.531 -3.371 -5.929 1.00 98.38 250 ASN A O 1
ATOM 2077 N N . GLU A 1 251 ? -17.424 -1.435 -5.218 1.00 98.25 25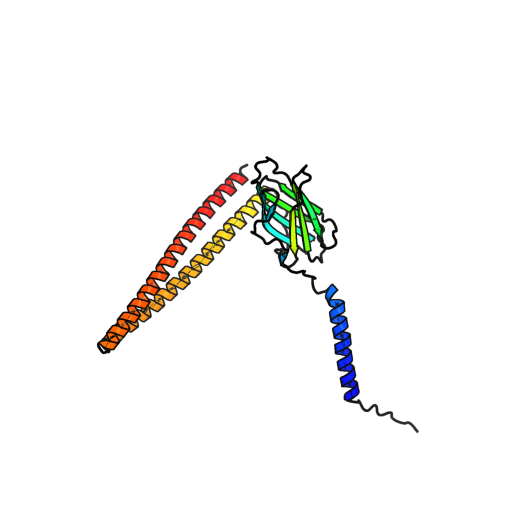1 GLU A N 1
ATOM 2078 C CA . GLU A 1 251 ? -17.666 -0.905 -6.567 1.00 98.25 251 GLU A CA 1
ATOM 2079 C C . GLU A 1 251 ? -16.350 -0.712 -7.334 1.00 98.25 251 GLU A C 1
ATOM 2081 O O . GLU A 1 251 ? -16.218 -1.143 -8.483 1.00 98.25 251 GLU A O 1
ATOM 2086 N N . ARG A 1 252 ? -15.315 -0.167 -6.682 1.00 97.00 252 ARG A N 1
ATOM 2087 C CA . ARG A 1 252 ? -13.975 -0.038 -7.280 1.00 97.00 252 ARG A CA 1
ATOM 2088 C C . ARG A 1 252 ? -13.376 -1.383 -7.672 1.00 97.00 252 ARG A C 1
ATOM 2090 O O . ARG A 1 252 ? -12.782 -1.478 -8.745 1.00 97.00 252 ARG A O 1
ATOM 2097 N N . ILE A 1 253 ? -13.541 -2.424 -6.853 1.00 98.06 253 ILE A N 1
ATOM 2098 C CA . ILE A 1 253 ? -13.099 -3.785 -7.196 1.00 98.06 253 ILE A CA 1
ATOM 2099 C C . ILE A 1 253 ? -13.796 -4.271 -8.472 1.00 98.06 253 ILE A C 1
ATOM 2101 O O . ILE A 1 253 ? -13.121 -4.781 -9.366 1.00 98.06 253 ILE A O 1
ATOM 2105 N N . GLN A 1 254 ? -15.114 -4.084 -8.592 1.00 98.06 254 GLN A N 1
ATOM 2106 C CA . GLN A 1 254 ? -15.860 -4.480 -9.793 1.00 98.06 254 GLN A CA 1
ATOM 2107 C C . GLN A 1 254 ? -15.356 -3.743 -11.040 1.00 98.06 254 GLN A C 1
ATOM 2109 O O . GLN A 1 254 ? -15.073 -4.374 -12.059 1.00 98.06 254 GLN A O 1
ATOM 2114 N N . MET A 1 255 ? -15.162 -2.425 -10.940 1.00 97.50 255 MET A N 1
ATOM 2115 C CA . MET A 1 255 ? -14.641 -1.612 -12.042 1.00 97.50 255 MET A CA 1
ATOM 2116 C C . MET A 1 255 ? -13.222 -2.024 -12.448 1.00 97.50 255 MET A C 1
ATOM 2118 O O . MET A 1 255 ? -12.909 -2.065 -13.637 1.00 97.50 255 MET A O 1
ATOM 2122 N N . LYS A 1 256 ? -12.360 -2.367 -11.484 1.00 96.19 256 LYS A N 1
ATOM 2123 C CA . LYS A 1 256 ? -10.999 -2.847 -11.761 1.00 96.19 256 LYS A CA 1
ATOM 2124 C C . LYS A 1 256 ? -10.974 -4.225 -12.407 1.00 96.19 256 LYS A C 1
ATOM 2126 O O . LYS A 1 256 ? -10.170 -4.437 -13.310 1.00 96.19 256 LYS A O 1
ATOM 2131 N N . GLU A 1 257 ? -11.849 -5.142 -11.999 1.00 96.69 257 GLU A N 1
ATOM 2132 C CA . GLU A 1 257 ? -11.976 -6.434 -12.683 1.00 96.69 257 GLU A CA 1
ATOM 2133 C C . GLU A 1 257 ? -12.464 -6.252 -14.125 1.00 96.69 257 GLU A C 1
ATOM 2135 O O . GLU A 1 257 ? -11.915 -6.887 -15.022 1.00 96.69 257 GLU A O 1
ATOM 2140 N N . GLN A 1 258 ? -13.413 -5.343 -14.380 1.00 96.56 258 GLN A N 1
ATOM 2141 C CA . GLN A 1 258 ? -13.846 -5.036 -15.748 1.00 96.56 258 GLN A CA 1
ATOM 2142 C C . GLN A 1 258 ? -12.700 -4.453 -16.589 1.00 96.56 258 GLN A C 1
ATOM 2144 O O . GLN A 1 258 ? -12.410 -4.975 -17.663 1.00 96.56 258 GLN A O 1
ATOM 2149 N N . GLN A 1 259 ? -11.991 -3.440 -16.072 1.00 94.19 259 GLN A N 1
ATOM 2150 C CA . GLN A 1 259 ? -10.824 -2.851 -16.747 1.00 94.19 259 GLN A CA 1
ATOM 2151 C C . GLN A 1 259 ? -9.771 -3.908 -17.082 1.00 94.19 259 GLN A C 1
ATOM 2153 O O . GLN A 1 259 ? -9.249 -3.936 -18.191 1.00 94.19 259 GLN A O 1
ATOM 2158 N N . LYS A 1 260 ? -9.495 -4.818 -16.146 1.00 94.94 260 LYS A N 1
ATOM 2159 C CA . LYS A 1 260 ? -8.576 -5.934 -16.363 1.00 94.94 260 LYS A CA 1
ATOM 2160 C C . LYS A 1 260 ? -9.037 -6.844 -17.501 1.00 94.94 260 LYS A C 1
ATOM 2162 O O . LYS A 1 260 ? -8.202 -7.223 -18.317 1.00 94.94 260 LYS A O 1
ATOM 2167 N N . GLN A 1 261 ? -10.321 -7.206 -17.578 1.00 95.06 261 GLN A N 1
ATOM 2168 C CA . GLN A 1 261 ? -10.827 -8.017 -18.695 1.00 95.06 261 GLN A CA 1
ATOM 2169 C C . GLN A 1 261 ? -10.667 -7.290 -20.034 1.00 95.06 261 GLN A C 1
ATOM 2171 O O . GLN A 1 261 ? -10.173 -7.885 -20.992 1.00 95.06 261 GLN A O 1
ATOM 2176 N N . ASP A 1 262 ? -11.005 -6.001 -20.080 1.00 94.31 262 ASP A N 1
ATOM 2177 C CA . ASP A 1 262 ? -10.906 -5.188 -21.293 1.00 94.31 262 ASP A CA 1
ATOM 2178 C C . ASP A 1 262 ? -9.446 -5.042 -21.760 1.00 94.31 262 ASP A C 1
ATOM 2180 O O . ASP A 1 262 ? -9.154 -5.215 -22.943 1.00 94.31 262 ASP A O 1
ATOM 2184 N N . SER A 1 263 ? -8.505 -4.811 -20.835 1.00 90.44 263 SER A N 1
ATOM 2185 C CA . SER A 1 263 ? -7.067 -4.744 -21.135 1.00 90.44 263 SER A CA 1
ATOM 2186 C C . SER A 1 263 ? -6.486 -6.082 -21.602 1.00 90.44 263 SER A C 1
ATOM 2188 O O . SER A 1 263 ? -5.524 -6.103 -22.362 1.00 90.44 263 SER A O 1
ATOM 2190 N N . LEU A 1 264 ? -7.044 -7.214 -21.158 1.00 91.06 264 LEU A N 1
ATOM 2191 C CA . LEU A 1 264 ? -6.598 -8.547 -21.580 1.00 91.06 264 LEU A CA 1
ATOM 2192 C C . LEU A 1 264 ? -7.190 -8.987 -22.928 1.00 91.06 264 LEU A C 1
ATOM 2194 O O . LEU A 1 264 ? -6.672 -9.941 -23.527 1.00 91.06 264 LEU A O 1
ATOM 2198 N N . ALA A 1 265 ? -8.265 -8.336 -23.378 1.00 87.69 265 ALA A N 1
ATOM 2199 C CA . ALA A 1 265 ? -8.944 -8.614 -24.641 1.00 87.69 265 ALA A CA 1
ATOM 2200 C C . ALA A 1 265 ? -8.311 -7.906 -25.854 1.00 87.69 265 ALA A C 1
ATOM 2202 O O . ALA A 1 265 ? -8.540 -8.345 -26.983 1.00 87.69 265 ALA A O 1
ATOM 2203 N N . GLN A 1 266 ? -7.532 -6.845 -25.620 1.00 71.44 266 GLN A N 1
ATOM 2204 C CA . GLN A 1 266 ? -6.706 -6.164 -26.627 1.00 71.44 266 GLN A CA 1
ATOM 2205 C C . GLN A 1 266 ? -5.455 -6.990 -26.979 1.00 71.44 266 GLN A C 1
ATOM 2207 O O . GLN A 1 266 ? -5.003 -6.865 -28.139 1.00 71.44 266 GLN A O 1
#

pLDDT: mean 89.35, std 12.95, range [37.16, 98.56]

Radius of gyration: 31.53 Å; Cα contacts (8 Å, |Δi|>4): 318; chains: 1; bounding box: 103×47×73 Å

Sequence (266 aa):
MMNKIDLKKNKESIRFLIIIFFFVGGYAFFLTSMKWMPTTADASYISKLGIENKWNDRTVVINRWDYSKEQNLMEVELTINNKSYDGKNKYNFSAKDLNGNDLKTNVKVEEDDWIVLQISDVPGRWSDISLRMSIKDSKEETLKLYTNIKDVDKVDKIEKLDYKGYITKRFNIEINNYKDEISKNEKEKIKLNKEIGEIQKEIERLEQKKIYQTEQEKQDSDSLIGEANYSISTKQKKIEDLDMDIAELNERIQMKEQQKQDSLAQ